Protein AF-A0A1Y2CZB1-F1 (afdb_monomer_lite)

Sequence (232 aa):
MLTCPCGPYQYLQTRDANNNPLATAVCTKCPLGTYPSDDISTCVSCPQPQMSVTQATNGQYSCVCNTTLGYYAQPVGNECINATAKLPIVSSTTISFTSPMGPGNIVAAITNFASDLFATNVASAALFCKNNWDETACQILANLCVLQFYDTSSTACSLYTQTQQTRPSSTISLLFKRYVGMPWLYYSEIPSQIAGLIPNVTINLSNPAKTGMLNFVLAAYLLLVNFLDTST

InterPro domains:
  IPR019170 Meckelin [PF09773] (41-230)
  IPR019170 Meckelin [PTHR21274] (4-229)

pLDDT: mean 74.43, std 16.5, range [28.77, 92.62]

Secondary structure (DSSP, 8-state):
-------TTEEEEEE-TTSPEEEEEEEEEPPTTEEE-TTSSSEEEPSSTTEEEEE-TTS-EEEEE-GGGTB-SS-BTTB--BTT-SS------EEEESS-EETTEEPPPEEEEE-HHHHHHHHHHHHHHHHT--HHHHHHHHHHHHTTTT-TTSHHHHHHHHHHHTS-GGGEETTTTEETT---SS--S-HHHHTTTS-------S-TTS------------SSS-------

Foldseek 3Di:
DDDPPQDFQWAWAQADPVRHGDPDIDTDHDPWQWGADPNSHDTDHQLDPQWGWDADPVRDIDTFGNCVVQFHGHAQQRDTHHVPQPDDQDQDQFAKACFDDAVPGTDHIDTGHGDPLRRNQQRVLLRCCQPVVALVSLLSLLLVCVVNVVPCPDSSNVSSVVSQVPDDPVQQDPVVRGRPSHDDSDPDDDPPVCVVPPPPDHDDPPDSPDDDDDDDDSDDDDPPRDDPPPDD

Structure (mmCIF, N/CA/C/O backbone):
data_AF-A0A1Y2CZB1-F1
#
_entry.id   AF-A0A1Y2CZB1-F1
#
loop_
_atom_site.group_PDB
_atom_site.id
_atom_site.type_symbol
_atom_site.label_atom_id
_atom_site.label_alt_id
_atom_site.label_comp_id
_atom_site.label_asym_id
_atom_site.label_entity_id
_atom_site.label_seq_id
_atom_site.pdbx_PDB_ins_code
_atom_site.Cartn_x
_atom_site.Cartn_y
_atom_site.Cartn_z
_atom_site.occupancy
_atom_site.B_iso_or_equiv
_atom_site.auth_seq_id
_atom_site.auth_comp_id
_atom_site.auth_asym_id
_atom_site.auth_atom_id
_atom_site.pdbx_PDB_model_num
ATOM 1 N N . MET A 1 1 ? -27.435 -20.721 16.317 1.00 42.94 1 MET A N 1
ATOM 2 C CA . MET A 1 1 ? -26.497 -19.640 16.686 1.00 42.94 1 MET A CA 1
ATOM 3 C C . MET A 1 1 ? -27.320 -18.370 16.799 1.00 42.94 1 MET A C 1
ATOM 5 O O . MET A 1 1 ? -28.017 -18.064 15.842 1.00 42.94 1 MET A O 1
ATOM 9 N N . LEU A 1 2 ? -27.364 -17.715 17.965 1.00 43.41 2 LEU A N 1
ATOM 10 C CA . LEU A 1 2 ? -28.160 -16.495 18.140 1.00 43.41 2 LEU A CA 1
ATOM 11 C C . LEU A 1 2 ? -27.484 -15.336 17.395 1.00 43.41 2 LEU A C 1
ATOM 13 O O . LEU A 1 2 ? -26.501 -14.775 17.866 1.00 43.41 2 LEU A O 1
ATOM 17 N N . THR A 1 3 ? -28.020 -14.992 16.230 1.00 53.06 3 THR A N 1
ATOM 18 C CA . THR A 1 3 ? -27.736 -13.744 15.522 1.00 53.06 3 THR A CA 1
ATOM 19 C C . THR A 1 3 ? -28.512 -12.624 16.205 1.00 53.06 3 THR A C 1
ATOM 21 O O . THR A 1 3 ? -29.710 -12.471 15.975 1.00 53.06 3 THR A O 1
ATOM 24 N N . CYS A 1 4 ? -27.853 -11.861 17.071 1.00 56.09 4 CYS A N 1
ATOM 25 C CA . CYS A 1 4 ? -28.356 -10.557 17.486 1.00 56.09 4 CYS A CA 1
ATOM 26 C C . CYS A 1 4 ? -27.709 -9.532 16.543 1.00 56.09 4 CYS A C 1
ATOM 28 O O . CYS A 1 4 ? -26.504 -9.307 16.668 1.00 56.09 4 CYS A O 1
ATOM 30 N N . PRO A 1 5 ? -28.420 -8.978 15.542 1.00 75.88 5 PRO A N 1
ATOM 31 C CA . PRO A 1 5 ? -27.816 -8.000 14.654 1.00 75.88 5 PRO A CA 1
ATOM 32 C C . PRO A 1 5 ? -27.747 -6.678 15.414 1.00 75.88 5 PRO A C 1
ATOM 34 O O . PRO A 1 5 ? -28.740 -5.959 15.526 1.00 75.88 5 PRO A O 1
ATOM 37 N N . CYS A 1 6 ? -26.585 -6.375 15.991 1.00 81.31 6 CYS A N 1
ATOM 38 C CA . CYS A 1 6 ? -26.339 -5.033 16.495 1.00 81.31 6 CYS A CA 1
ATOM 39 C C . CYS A 1 6 ? -26.512 -4.017 15.356 1.00 81.31 6 CYS A C 1
ATOM 41 O O . CYS A 1 6 ? -26.254 -4.317 14.188 1.00 81.31 6 CYS A O 1
ATOM 43 N N . GLY A 1 7 ? -27.012 -2.828 15.696 1.00 81.44 7 GLY A N 1
ATOM 44 C CA . GLY A 1 7 ? -27.242 -1.763 14.727 1.00 81.44 7 GLY A CA 1
ATOM 45 C C . GLY A 1 7 ? -25.935 -1.190 14.163 1.00 81.44 7 GLY A C 1
ATOM 46 O O . GLY A 1 7 ? -24.838 -1.594 14.558 1.00 81.44 7 GLY A O 1
ATOM 47 N N . PRO A 1 8 ? -26.021 -0.209 13.251 1.00 83.06 8 PRO A N 1
ATOM 48 C CA . PRO A 1 8 ? -24.832 0.428 12.705 1.00 83.06 8 PRO A CA 1
ATOM 49 C C . PRO A 1 8 ? -23.988 1.079 13.815 1.00 83.06 8 PRO A C 1
ATOM 51 O O . PRO A 1 8 ? -24.526 1.673 14.753 1.00 83.06 8 PRO A O 1
ATOM 54 N N . TYR A 1 9 ? -22.662 0.977 13.695 1.00 86.12 9 TYR A N 1
ATOM 55 C CA . TYR A 1 9 ? -21.661 1.436 14.666 1.00 86.12 9 TYR A CA 1
ATOM 56 C C . TYR A 1 9 ? -21.770 0.796 16.060 1.00 86.12 9 TYR A C 1
ATOM 58 O O . TYR A 1 9 ? -21.388 1.416 17.055 1.00 86.12 9 TYR A O 1
ATOM 66 N N . GLN A 1 10 ? -22.297 -0.426 16.158 1.00 89.50 10 GLN A N 1
ATOM 67 C CA . GLN A 1 10 ? -22.411 -1.157 17.420 1.00 89.50 10 GLN A CA 1
ATOM 68 C C . GLN A 1 10 ? -21.731 -2.523 17.355 1.00 89.50 10 GLN A C 1
ATOM 70 O O . GLN A 1 10 ? -21.758 -3.182 16.320 1.00 89.50 10 GLN A O 1
ATOM 75 N N . TYR A 1 11 ? -21.174 -2.953 18.484 1.00 90.19 11 TYR A N 1
ATOM 76 C CA . TYR A 1 11 ? -20.598 -4.281 18.677 1.00 90.19 11 TYR A CA 1
ATOM 77 C C . TYR A 1 11 ? -21.316 -5.015 19.816 1.00 90.19 11 TYR A C 1
ATOM 79 O O . TYR A 1 11 ? -21.933 -4.395 20.688 1.00 90.19 11 TYR A O 1
ATOM 87 N N . LEU A 1 12 ? -21.247 -6.342 19.804 1.00 90.81 12 LEU A N 1
ATOM 88 C CA . LEU A 1 12 ? -21.854 -7.215 20.794 1.00 90.81 12 LEU A CA 1
ATOM 89 C C . LEU A 1 12 ? -20.936 -7.344 22.011 1.00 90.81 12 LEU A C 1
ATOM 91 O O . LEU A 1 12 ? -19.991 -8.133 22.045 1.00 90.81 12 LEU A O 1
ATOM 95 N N . GLN A 1 13 ? -21.251 -6.593 23.055 1.00 89.88 13 GLN A N 1
ATOM 96 C CA . GLN A 1 13 ? -20.557 -6.668 24.324 1.00 89.88 13 GLN A CA 1
ATOM 97 C C . GLN A 1 13 ? -21.066 -7.866 25.134 1.00 89.88 13 GLN A C 1
ATOM 99 O O . GLN A 1 13 ? -22.215 -7.910 25.574 1.00 89.88 13 GLN A O 1
ATOM 104 N N . THR A 1 14 ? -20.187 -8.844 25.354 1.00 90.12 14 THR A N 1
ATOM 105 C CA . THR A 1 14 ? -20.462 -10.039 26.176 1.00 90.12 14 THR A CA 1
ATOM 106 C C . THR A 1 14 ? -19.807 -9.981 27.553 1.00 90.12 14 THR A C 1
ATOM 108 O O . THR A 1 14 ? -20.076 -10.838 28.393 1.00 90.12 14 THR A O 1
ATOM 111 N N . ARG A 1 15 ? -18.952 -8.982 27.800 1.00 89.00 15 ARG A N 1
ATOM 112 C CA . ARG A 1 15 ? -18.208 -8.809 29.050 1.00 89.00 15 ARG A CA 1
ATOM 113 C C . ARG A 1 15 ? -18.261 -7.370 29.556 1.00 89.00 15 ARG A C 1
ATOM 115 O O . ARG A 1 15 ? -18.327 -6.434 28.760 1.00 89.00 15 ARG A O 1
ATOM 122 N N . ASP A 1 16 ? -18.233 -7.202 30.873 1.00 87.38 16 ASP A N 1
ATOM 123 C CA . ASP A 1 16 ? -18.141 -5.894 31.525 1.00 87.38 16 ASP A CA 1
ATOM 124 C C . ASP A 1 16 ? -16.713 -5.303 31.456 1.00 87.38 16 ASP A C 1
ATOM 126 O O . ASP A 1 16 ? -15.788 -5.912 30.914 1.00 87.38 16 ASP A O 1
ATOM 130 N N . ALA A 1 17 ? -16.522 -4.103 32.015 1.00 86.56 17 ALA A N 1
ATOM 131 C CA . ALA A 1 17 ? -15.222 -3.421 32.053 1.00 86.56 17 ALA A CA 1
ATOM 132 C C . ALA A 1 17 ? -14.148 -4.158 32.884 1.00 86.56 17 ALA A C 1
ATOM 134 O O . ALA A 1 17 ? -12.960 -3.905 32.704 1.00 86.56 17 ALA A O 1
ATOM 135 N N . ASN A 1 18 ? -14.554 -5.079 33.763 1.00 91.94 18 ASN A N 1
ATOM 136 C CA . ASN A 1 18 ? -13.677 -5.917 34.582 1.00 91.94 18 ASN A CA 1
ATOM 137 C C . ASN A 1 18 ? -13.470 -7.310 33.963 1.00 91.94 18 ASN A C 1
ATOM 139 O O . ASN A 1 18 ? -12.927 -8.200 34.617 1.00 91.94 18 ASN A O 1
ATOM 143 N N . ASN A 1 19 ? -13.888 -7.502 32.706 1.00 88.69 19 ASN A N 1
ATOM 144 C CA . ASN A 1 19 ? -13.804 -8.751 31.957 1.00 88.69 19 ASN A CA 1
ATOM 145 C C . ASN A 1 19 ? -14.714 -9.887 32.480 1.00 88.69 19 ASN A C 1
ATOM 147 O O . ASN A 1 19 ? -14.536 -11.043 32.084 1.00 88.69 19 ASN A O 1
ATOM 151 N N . ASN A 1 20 ? -15.719 -9.602 33.315 1.00 92.62 20 ASN A N 1
ATOM 152 C CA . ASN A 1 20 ? -16.708 -10.601 33.734 1.00 92.62 20 ASN A CA 1
ATOM 153 C C . ASN A 1 20 ? -17.767 -10.810 32.643 1.00 92.62 20 ASN A C 1
ATOM 155 O O . ASN A 1 20 ? -18.181 -9.837 32.013 1.00 92.62 20 ASN A O 1
ATOM 159 N N . PRO A 1 21 ? -18.241 -12.047 32.410 1.00 89.69 21 PRO A N 1
ATOM 160 C CA . PRO A 1 21 ? -19.307 -12.306 31.449 1.00 89.69 21 PRO A CA 1
ATOM 161 C C . PRO A 1 21 ? -20.625 -11.660 31.895 1.00 89.69 21 PRO A C 1
ATOM 163 O O . PRO A 1 21 ? -21.037 -11.778 33.048 1.00 89.69 21 PRO A O 1
ATOM 166 N N . LEU A 1 22 ? -21.304 -11.002 30.960 1.00 88.25 22 LEU A N 1
ATOM 167 C CA . LEU A 1 22 ? -22.641 -10.459 31.166 1.00 88.25 22 LEU A CA 1
ATOM 168 C C . LEU A 1 22 ? -23.678 -11.584 31.060 1.00 88.25 22 LEU A C 1
ATOM 170 O O . LEU A 1 22 ? -23.583 -12.442 30.184 1.00 88.25 22 LEU A O 1
ATOM 174 N N . ALA A 1 23 ? -24.703 -11.552 31.916 1.00 85.88 23 ALA A N 1
ATOM 175 C CA . ALA A 1 23 ? -25.818 -12.506 31.858 1.00 85.88 23 ALA A CA 1
ATOM 176 C C . ALA A 1 23 ? -26.605 -12.415 30.534 1.00 85.88 23 ALA A C 1
ATOM 178 O O . ALA A 1 23 ? -27.164 -13.407 30.072 1.00 85.88 23 ALA A O 1
ATOM 179 N N . THR A 1 24 ? -26.598 -11.233 29.912 1.00 85.50 24 THR A N 1
ATOM 180 C CA . THR A 1 24 ? -27.196 -10.959 28.605 1.00 85.50 24 THR A CA 1
ATOM 181 C C . THR A 1 24 ? -26.221 -10.109 27.801 1.00 85.50 24 THR A C 1
ATOM 183 O O . THR A 1 24 ? -25.745 -9.090 28.300 1.00 85.50 24 THR A O 1
ATOM 186 N N . ALA A 1 25 ? -25.923 -10.508 26.564 1.00 86.38 25 ALA A N 1
ATOM 187 C CA . ALA A 1 25 ? -25.094 -9.708 25.669 1.00 86.38 25 ALA A CA 1
ATOM 188 C C . ALA A 1 25 ? -25.821 -8.413 25.265 1.00 86.38 25 ALA A C 1
ATOM 190 O O . ALA A 1 25 ? -27.027 -8.430 25.011 1.00 86.38 25 ALA A O 1
ATOM 191 N N . VAL A 1 26 ? -25.093 -7.299 25.201 1.00 90.88 26 VAL A N 1
ATOM 192 C CA . VAL A 1 26 ? -25.650 -5.966 24.929 1.00 90.88 26 VAL A CA 1
ATOM 193 C C . VAL A 1 26 ? -24.960 -5.362 23.710 1.00 90.88 26 VAL A C 1
ATOM 195 O O . VAL A 1 26 ? -23.747 -5.474 23.569 1.00 90.88 26 VAL A O 1
ATOM 198 N N . CYS A 1 27 ? -25.715 -4.716 22.822 1.00 90.44 27 CYS A N 1
ATOM 199 C CA . CYS A 1 27 ? -25.134 -3.969 21.709 1.00 90.44 27 CYS A CA 1
ATOM 200 C C . CYS A 1 27 ? -24.683 -2.586 22.185 1.00 90.44 27 CYS A C 1
ATOM 202 O O . CYS A 1 27 ? -25.508 -1.739 22.537 1.00 90.44 27 CYS A O 1
ATOM 204 N N . THR A 1 28 ? -23.376 -2.352 22.164 1.00 91.50 28 THR A N 1
ATOM 205 C CA . THR A 1 28 ? -22.749 -1.115 22.644 1.00 91.50 28 THR A CA 1
ATOM 206 C C . THR A 1 28 ? -22.180 -0.339 21.462 1.00 91.50 28 THR A C 1
ATOM 208 O O . THR A 1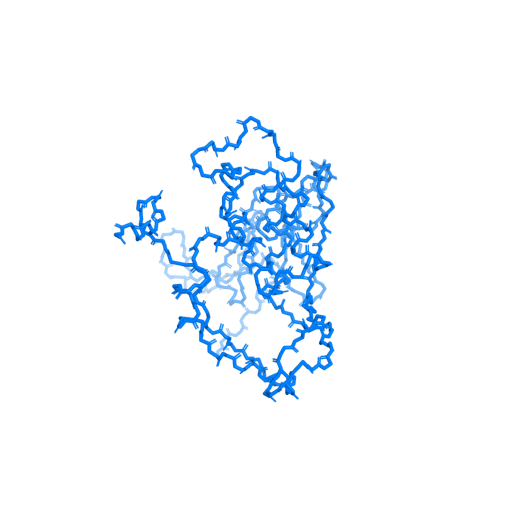 28 ? -21.672 -0.927 20.511 1.00 91.50 28 THR A O 1
ATOM 211 N N . LYS A 1 29 ? -22.287 0.996 21.485 1.00 91.44 29 LYS A N 1
ATOM 212 C CA . LYS A 1 29 ? -21.726 1.844 20.422 1.00 91.44 29 LYS A CA 1
ATOM 213 C C . LYS A 1 29 ? -20.202 1.812 20.449 1.00 91.44 29 LYS A C 1
ATOM 215 O O . LYS A 1 29 ? -19.602 1.920 21.517 1.00 91.44 29 LYS A O 1
ATOM 220 N N . CYS A 1 30 ? -19.601 1.742 19.268 1.00 90.62 30 CYS A N 1
ATOM 221 C CA . CYS A 1 30 ? -18.167 1.905 19.122 1.00 90.62 30 CYS A CA 1
ATOM 222 C C . CYS A 1 30 ? -17.736 3.344 19.469 1.00 90.62 30 CYS A C 1
ATOM 224 O O . CYS A 1 30 ? -18.444 4.297 19.118 1.00 90.62 30 CYS A O 1
ATOM 226 N N . PRO A 1 31 ? -16.601 3.524 20.172 1.00 90.62 31 PRO A N 1
ATOM 227 C CA . PRO A 1 31 ? -16.003 4.836 20.402 1.00 90.62 31 PRO A CA 1
ATOM 228 C C . PRO A 1 31 ? -15.776 5.632 19.107 1.00 90.62 31 PRO A C 1
ATOM 230 O O . PRO A 1 31 ? -15.657 5.065 18.018 1.00 90.62 31 PRO A O 1
ATOM 233 N N . LEU A 1 32 ? -15.666 6.959 19.222 1.00 86.69 32 LEU A N 1
ATOM 234 C CA . LEU A 1 32 ? -15.344 7.825 18.081 1.00 86.69 32 LEU A CA 1
ATOM 235 C C . LEU A 1 32 ? -14.038 7.382 17.404 1.00 86.69 32 LEU A C 1
ATOM 237 O O . LEU A 1 32 ? -13.054 7.092 18.080 1.00 86.69 32 LEU A O 1
ATOM 241 N N . GLY A 1 33 ? -14.037 7.341 16.068 1.00 85.44 33 GLY A N 1
ATOM 242 C CA . GLY A 1 33 ? -12.887 6.878 15.278 1.00 85.44 33 GLY A CA 1
ATOM 243 C C . GLY A 1 33 ? -12.732 5.353 15.207 1.00 85.44 33 GLY A C 1
ATOM 244 O O . GLY A 1 33 ? -11.726 4.871 14.688 1.00 85.44 33 GLY A O 1
ATOM 245 N N . THR A 1 34 ? -13.715 4.595 15.705 1.00 91.25 34 THR A N 1
ATOM 246 C CA . THR A 1 34 ? -13.718 3.127 15.672 1.00 91.25 34 THR A CA 1
ATOM 247 C C . THR A 1 34 ? -15.016 2.579 15.070 1.00 91.25 34 THR A C 1
ATOM 249 O O . THR A 1 34 ? -16.047 3.256 15.066 1.00 91.25 34 THR A O 1
ATOM 252 N N . TYR A 1 35 ? -14.966 1.363 14.535 1.00 91.81 35 TYR A N 1
ATOM 253 C CA . TYR A 1 35 ? -16.085 0.684 13.875 1.00 91.81 35 TYR A CA 1
ATOM 254 C C . TYR A 1 35 ? -16.140 -0.791 14.276 1.00 91.81 35 TYR A C 1
ATOM 256 O O . TYR A 1 35 ? -15.110 -1.333 14.662 1.00 91.81 35 TYR A O 1
ATOM 264 N N . PRO A 1 36 ? -17.304 -1.458 14.238 1.00 90.69 36 PRO A N 1
ATOM 265 C CA . PRO A 1 36 ? -17.388 -2.854 14.652 1.00 90.69 36 PRO A CA 1
ATOM 266 C C . PRO A 1 36 ? -16.616 -3.766 13.693 1.00 90.69 36 PRO A C 1
ATOM 268 O O . PRO A 1 36 ? -16.647 -3.562 12.480 1.00 90.69 36 PRO A O 1
ATOM 271 N N . SER A 1 37 ? -15.936 -4.771 14.243 1.00 88.81 37 SER A N 1
ATOM 272 C CA . SER A 1 37 ? -15.290 -5.841 13.479 1.00 88.81 37 SER A CA 1
ATOM 273 C C . SER A 1 37 ? -16.312 -6.656 12.673 1.00 88.81 37 SER A C 1
ATOM 275 O O . SER A 1 37 ? -17.507 -6.634 12.968 1.00 88.81 37 SER A O 1
ATOM 277 N N . ASP A 1 38 ? -15.849 -7.415 11.676 1.00 84.50 38 ASP A N 1
ATOM 278 C CA . ASP A 1 38 ? -16.721 -8.225 10.805 1.00 84.50 38 ASP A CA 1
ATOM 279 C C . ASP A 1 38 ? -17.541 -9.277 11.575 1.00 84.50 38 ASP A C 1
ATOM 281 O O . ASP A 1 38 ? -18.652 -9.629 11.181 1.00 84.50 38 ASP A O 1
ATOM 285 N N . ASP A 1 39 ? -17.010 -9.761 12.699 1.00 85.75 39 ASP A N 1
ATOM 286 C CA . ASP A 1 39 ? -17.682 -10.680 13.623 1.00 85.75 39 ASP A CA 1
ATOM 287 C C . ASP A 1 39 ? -18.513 -9.960 14.705 1.00 85.75 39 ASP A C 1
ATOM 289 O O . ASP A 1 39 ? -19.113 -10.609 15.563 1.00 85.75 39 ASP A O 1
ATOM 293 N N . ILE A 1 40 ? -18.552 -8.623 14.670 1.00 86.06 40 ILE A N 1
ATOM 294 C CA . ILE A 1 40 ? -19.308 -7.745 15.572 1.00 86.06 40 ILE A CA 1
ATOM 295 C C . ILE A 1 40 ? -18.867 -7.922 17.041 1.00 86.06 40 ILE A C 1
ATOM 297 O O . ILE A 1 40 ? -19.565 -7.512 17.961 1.00 86.06 40 ILE A O 1
ATOM 301 N N . SER A 1 41 ? -17.705 -8.524 17.312 1.00 86.38 41 SER A N 1
ATOM 302 C CA . SER A 1 41 ? -17.266 -8.829 18.682 1.00 86.38 41 SER A CA 1
ATOM 303 C C . SER A 1 41 ? -16.473 -7.697 19.336 1.00 86.38 41 SER A C 1
ATOM 305 O O . SER A 1 41 ? -16.419 -7.600 20.564 1.00 86.38 41 SER A O 1
ATOM 307 N N . THR A 1 42 ? -15.866 -6.826 18.530 1.00 89.50 42 THR A N 1
ATOM 308 C CA . THR A 1 42 ? -14.974 -5.757 18.989 1.00 89.50 42 THR A CA 1
ATOM 309 C C . THR A 1 42 ? -15.128 -4.506 18.128 1.00 89.50 42 THR A C 1
ATOM 311 O O . THR A 1 42 ? -15.785 -4.531 17.090 1.00 89.50 42 THR A O 1
ATOM 314 N N . CYS A 1 43 ? -14.524 -3.398 18.560 1.00 91.06 43 CYS A N 1
ATOM 315 C CA . CYS A 1 43 ? -14.365 -2.215 17.721 1.00 91.06 43 CYS A CA 1
ATOM 316 C C . CYS A 1 43 ? -12.921 -2.128 17.223 1.00 91.06 43 CYS A C 1
ATOM 318 O O . CYS A 1 43 ? -11.976 -2.218 18.006 1.00 91.06 43 CYS A O 1
ATOM 320 N N . VAL A 1 44 ? -12.767 -1.914 15.924 1.00 92.31 44 VAL A N 1
ATOM 321 C CA . VAL A 1 44 ? -11.506 -1.682 15.230 1.00 92.31 44 VAL A CA 1
ATOM 322 C C . VAL A 1 44 ? -11.307 -0.178 15.083 1.00 92.31 44 VAL A C 1
ATOM 324 O O . VAL A 1 44 ? -12.188 0.535 14.600 1.00 92.31 44 VAL A O 1
ATOM 327 N N . SER A 1 45 ? -10.153 0.319 15.517 1.00 91.81 45 SER A N 1
ATOM 328 C CA . SER A 1 45 ? -9.782 1.726 15.351 1.00 91.81 45 SER A CA 1
ATOM 329 C C . SER A 1 45 ? -9.248 1.993 13.951 1.00 91.81 45 SER A C 1
ATOM 331 O O . SER A 1 45 ? -8.533 1.162 13.388 1.00 91.81 45 SER A O 1
ATOM 333 N N . CYS A 1 46 ? -9.532 3.179 13.408 1.00 90.94 46 CYS A N 1
ATOM 334 C CA . CYS A 1 46 ? -8.817 3.625 12.220 1.00 90.94 46 CYS A CA 1
ATOM 335 C C . CYS A 1 46 ? -7.309 3.772 12.509 1.00 90.94 46 CYS A C 1
ATOM 337 O O . CYS A 1 46 ? -6.941 4.177 13.615 1.00 90.94 46 CYS A O 1
ATOM 339 N N . PRO A 1 47 ? -6.431 3.479 11.531 1.00 87.69 47 PRO A N 1
ATOM 340 C CA . PRO A 1 47 ? -4.982 3.478 11.740 1.00 87.69 47 PRO A CA 1
ATOM 341 C C . PRO A 1 47 ? -4.382 4.808 12.215 1.00 87.69 47 PRO A C 1
ATOM 343 O O . PRO A 1 47 ? -3.363 4.800 12.904 1.00 87.69 47 PRO A O 1
ATOM 346 N N . GLN A 1 48 ? -4.988 5.944 11.849 1.00 85.44 48 GLN A N 1
ATOM 347 C CA . GLN A 1 48 ? -4.481 7.272 12.196 1.00 85.44 48 GLN A CA 1
ATOM 348 C C . GLN A 1 48 ? -5.546 8.177 12.833 1.00 85.44 48 GLN A C 1
ATOM 350 O O . GLN A 1 48 ? -6.717 8.108 12.455 1.00 85.44 48 GLN A O 1
ATOM 355 N N . PRO A 1 49 ? -5.151 9.105 13.732 1.00 85.25 49 PRO A N 1
ATOM 356 C CA . PRO A 1 49 ? -6.075 10.043 14.376 1.00 85.25 49 PRO A CA 1
ATOM 357 C C . PRO A 1 49 ? -6.778 11.009 13.414 1.00 85.25 49 PRO A C 1
ATOM 359 O O . PRO A 1 49 ? -7.831 11.542 13.750 1.00 85.25 49 PRO A O 1
ATOM 362 N N . GLN A 1 50 ? -6.202 11.273 12.232 1.00 86.75 50 GLN A N 1
ATOM 363 C CA . GLN A 1 50 ? -6.825 12.139 11.221 1.00 86.75 50 GLN A CA 1
ATOM 364 C C . GLN A 1 50 ? -7.887 11.419 10.375 1.00 86.75 50 GLN A C 1
ATOM 366 O O . GLN A 1 50 ? -8.463 12.033 9.471 1.00 86.75 50 GLN A O 1
ATOM 371 N N . MET A 1 51 ? -8.131 10.132 10.638 1.00 90.88 51 MET A N 1
ATOM 372 C CA . MET A 1 51 ? -9.148 9.352 9.949 1.00 90.88 51 MET A CA 1
ATOM 373 C C . MET A 1 51 ? -10.479 9.382 10.695 1.00 90.88 51 MET A C 1
ATOM 375 O O . MET A 1 51 ? -10.539 9.356 11.923 1.00 90.88 51 MET A O 1
ATOM 379 N N . SER A 1 52 ? -11.563 9.381 9.932 1.00 90.75 52 SER A N 1
ATOM 380 C CA . SER A 1 52 ? -12.919 9.166 10.411 1.00 90.75 52 SER A CA 1
ATOM 381 C C . SER A 1 52 ? -13.502 7.908 9.779 1.00 90.75 52 SER A C 1
ATOM 383 O O . SER A 1 52 ? -13.176 7.534 8.654 1.00 90.75 52 SER A O 1
ATOM 385 N N . VAL A 1 53 ? -14.380 7.238 10.516 1.00 90.88 53 VAL A N 1
ATOM 386 C CA . VAL A 1 53 ? -15.113 6.088 9.990 1.00 90.88 53 VAL A CA 1
ATOM 387 C C . VAL A 1 53 ? -16.244 6.586 9.101 1.00 90.88 53 VAL A C 1
ATOM 389 O O . VAL A 1 53 ? -16.989 7.493 9.476 1.00 90.88 53 VAL A O 1
ATOM 392 N N . THR A 1 54 ? -16.404 5.949 7.949 1.00 88.69 54 THR A N 1
ATOM 393 C CA . THR A 1 54 ? -17.589 6.061 7.101 1.00 88.69 54 THR A CA 1
ATOM 394 C C . THR A 1 54 ? -18.227 4.698 6.942 1.00 88.69 54 THR A C 1
ATOM 396 O O . THR A 1 54 ? -17.551 3.673 7.004 1.00 88.69 54 THR A O 1
ATOM 399 N N . GLN A 1 55 ? -19.536 4.693 6.731 1.00 84.94 55 GLN A N 1
ATOM 400 C CA . GLN A 1 55 ? -20.277 3.486 6.422 1.00 84.94 55 GLN A CA 1
ATOM 401 C C . GLN A 1 55 ? -20.754 3.569 4.974 1.00 84.94 55 GLN A C 1
ATOM 403 O O . GLN A 1 55 ? -21.444 4.516 4.592 1.00 84.94 55 GLN A O 1
ATOM 408 N N . ALA A 1 56 ? -20.373 2.582 4.171 1.00 76.06 56 ALA A N 1
ATOM 409 C CA . ALA A 1 56 ? -20.875 2.399 2.822 1.00 76.06 56 ALA A CA 1
ATOM 410 C C . ALA A 1 56 ? -22.322 1.877 2.851 1.00 76.06 56 ALA A C 1
ATOM 412 O O . ALA A 1 56 ? -22.797 1.318 3.840 1.00 76.06 56 ALA A O 1
ATOM 413 N N . THR A 1 57 ? -23.046 2.039 1.743 1.00 72.25 57 THR A N 1
ATOM 414 C CA . THR A 1 57 ? -24.477 1.694 1.627 1.00 72.25 57 THR A CA 1
ATOM 415 C C . THR A 1 57 ? -24.768 0.203 1.851 1.00 72.25 57 THR A C 1
ATOM 417 O O . THR A 1 57 ? -25.889 -0.167 2.182 1.00 72.25 57 THR A O 1
ATOM 420 N N . ASN A 1 58 ? -23.758 -0.654 1.699 1.00 74.19 58 ASN A N 1
ATOM 421 C CA . ASN A 1 58 ? -23.814 -2.093 1.963 1.00 74.19 58 ASN A CA 1
ATOM 422 C C . ASN A 1 58 ? -23.564 -2.459 3.443 1.00 74.19 58 ASN A C 1
ATOM 424 O O . ASN A 1 58 ? -23.478 -3.639 3.768 1.00 74.19 58 ASN A O 1
ATOM 428 N N . GLY A 1 59 ? -23.415 -1.471 4.329 1.00 74.81 59 GLY A N 1
ATOM 429 C CA . GLY A 1 59 ? -23.132 -1.677 5.746 1.00 74.81 59 GLY A CA 1
ATOM 430 C C . GLY A 1 59 ? -21.655 -1.903 6.078 1.00 74.81 59 GLY A C 1
ATOM 431 O O . GLY A 1 59 ? -21.343 -2.002 7.263 1.00 74.81 59 GLY A O 1
ATOM 432 N N . GLN A 1 60 ? -20.754 -1.937 5.085 1.00 82.88 60 GLN A N 1
ATOM 433 C CA . GLN A 1 60 ? -19.310 -2.009 5.325 1.00 82.88 60 GLN A CA 1
ATOM 434 C C . GLN A 1 60 ? -18.780 -0.685 5.865 1.00 82.88 60 GLN A C 1
ATOM 436 O O . GLN A 1 60 ? -19.193 0.391 5.431 1.00 82.88 60 GLN A O 1
ATOM 441 N N . TYR A 1 61 ? -17.827 -0.773 6.784 1.00 87.62 61 TYR A N 1
ATOM 442 C CA . TYR A 1 61 ? -17.134 0.386 7.326 1.00 87.62 61 TYR A CA 1
ATOM 443 C C . TYR A 1 61 ? -15.795 0.571 6.623 1.00 87.62 61 TYR A C 1
ATOM 445 O O . TYR A 1 61 ? -15.109 -0.395 6.294 1.00 87.62 61 TYR A O 1
ATOM 453 N N . SER A 1 62 ? -15.416 1.821 6.403 1.00 87.88 62 SER A N 1
ATOM 454 C CA . SER A 1 62 ? -14.101 2.189 5.891 1.00 87.88 62 SER A CA 1
ATOM 455 C C . SER A 1 62 ? -13.591 3.432 6.606 1.00 87.88 62 SER A C 1
ATOM 457 O O . SER A 1 62 ? -14.369 4.269 7.067 1.00 87.88 62 SER A O 1
ATOM 459 N N . CYS A 1 63 ? -12.274 3.561 6.706 1.00 89.75 63 CYS A N 1
ATOM 460 C CA . CYS A 1 63 ? -11.645 4.773 7.211 1.00 89.75 63 CYS A CA 1
ATOM 461 C C . CYS A 1 63 ? -11.424 5.745 6.053 1.00 89.75 63 CYS A C 1
ATOM 463 O O . CYS A 1 63 ? -10.859 5.371 5.027 1.00 89.75 63 CYS A O 1
ATOM 465 N N . VAL A 1 64 ? -11.850 6.993 6.224 1.00 91.25 64 VAL A N 1
ATOM 466 C CA . VAL A 1 64 ? -11.550 8.099 5.310 1.00 91.25 64 VAL A CA 1
ATOM 467 C C . VAL A 1 64 ? -10.734 9.149 6.032 1.00 91.25 64 VAL A C 1
ATOM 469 O O . VAL A 1 64 ? -10.788 9.284 7.249 1.00 91.25 64 VAL A O 1
ATOM 472 N N . CYS A 1 65 ? -9.982 9.916 5.272 1.00 90.56 65 CYS A N 1
ATOM 473 C CA . CYS A 1 65 ? -9.125 10.960 5.791 1.00 90.56 65 CYS A CA 1
ATOM 474 C C . CYS A 1 65 ? -9.842 12.309 5.822 1.00 90.56 65 CYS A C 1
ATOM 476 O O . CYS A 1 65 ? -10.645 12.637 4.946 1.00 90.56 65 CYS A O 1
ATOM 478 N N . ASN A 1 66 ? -9.549 13.107 6.849 1.00 90.19 66 ASN A N 1
ATOM 479 C CA . ASN A 1 66 ? -10.198 14.395 7.051 1.00 90.19 66 ASN A CA 1
ATOM 480 C C . ASN A 1 66 ? -9.725 15.440 6.025 1.00 90.19 66 ASN A C 1
ATOM 482 O O . ASN A 1 66 ? -8.660 16.045 6.163 1.00 90.19 66 ASN A O 1
ATOM 486 N N . THR A 1 67 ? -10.555 15.710 5.020 1.00 89.25 67 THR A N 1
ATOM 487 C CA . THR A 1 67 ? -10.240 16.661 3.945 1.00 89.25 67 THR A CA 1
ATOM 488 C C . THR A 1 67 ? -10.123 18.108 4.419 1.00 89.25 67 THR A C 1
ATOM 490 O O . THR A 1 67 ? -9.411 18.896 3.801 1.00 89.25 67 THR A O 1
ATOM 493 N N . THR A 1 68 ? -10.760 18.475 5.534 1.00 87.94 68 THR A N 1
ATOM 494 C CA . THR A 1 68 ? -10.691 19.831 6.109 1.00 87.94 68 THR A CA 1
ATOM 495 C C . THR A 1 68 ? -9.294 20.160 6.637 1.00 87.94 68 THR A C 1
ATOM 497 O O . THR A 1 68 ? -8.908 21.323 6.687 1.00 87.94 68 THR A O 1
ATOM 500 N N . LEU A 1 69 ? -8.507 19.138 6.984 1.00 86.50 69 LEU A N 1
ATOM 501 C CA . LEU A 1 69 ? -7.102 19.283 7.374 1.00 86.50 69 LEU A CA 1
ATOM 502 C C . LEU A 1 69 ? -6.146 19.258 6.165 1.00 86.50 69 LEU A C 1
ATOM 504 O O . LEU A 1 69 ? -4.930 19.218 6.336 1.00 86.50 69 LEU A O 1
ATOM 508 N N . GLY A 1 70 ? -6.685 19.277 4.941 1.00 85.44 70 GLY A N 1
ATOM 509 C CA . GLY A 1 70 ? -5.906 19.278 3.706 1.00 85.44 70 GLY A CA 1
ATOM 510 C C . GLY A 1 70 ? -5.414 17.898 3.273 1.00 85.44 70 GLY A C 1
ATOM 511 O O . GLY A 1 70 ? -4.444 17.828 2.526 1.00 85.44 70 GLY A O 1
ATOM 512 N N . TYR A 1 71 ? -6.040 16.807 3.725 1.00 86.62 71 TYR A N 1
ATOM 513 C CA . TYR A 1 71 ? -5.748 15.449 3.248 1.00 86.62 71 TYR A CA 1
ATOM 514 C C . TYR A 1 71 ? -6.647 15.050 2.066 1.00 86.62 71 TYR A C 1
ATOM 516 O O . TYR A 1 71 ? -7.745 15.581 1.899 1.00 86.62 71 TYR A O 1
ATOM 524 N N . TYR A 1 72 ? -6.210 14.089 1.251 1.00 83.88 72 TYR A N 1
ATOM 525 C CA . TYR A 1 72 ? -7.110 13.392 0.325 1.00 83.88 72 TYR A CA 1
ATOM 526 C C . TYR A 1 72 ? -8.164 12.603 1.100 1.00 83.88 72 TYR A C 1
ATOM 528 O O . TYR A 1 72 ? -7.868 12.123 2.182 1.00 83.88 72 TYR A O 1
ATOM 536 N N . ALA A 1 73 ? -9.375 12.440 0.556 1.00 85.12 73 ALA A N 1
ATOM 537 C CA . ALA A 1 73 ? -10.454 11.726 1.249 1.00 85.12 73 ALA A CA 1
ATOM 538 C C . ALA A 1 73 ? -10.157 10.229 1.435 1.00 85.12 73 ALA A C 1
ATOM 540 O O . ALA A 1 73 ? -10.486 9.655 2.469 1.00 85.12 73 ALA A O 1
ATOM 541 N N . GLN A 1 74 ? -9.533 9.592 0.443 1.00 83.94 74 GLN A N 1
ATOM 542 C CA . GLN A 1 74 ? -9.176 8.177 0.513 1.00 83.94 74 GLN A CA 1
ATOM 543 C C . GLN A 1 74 ? -7.769 8.021 1.107 1.00 83.94 74 GLN A C 1
ATOM 545 O O . GLN A 1 74 ? -6.842 8.662 0.599 1.00 83.94 74 GLN A O 1
ATOM 550 N N . PRO A 1 75 ? -7.591 7.201 2.160 1.00 82.00 75 PRO A N 1
ATOM 551 C CA . PRO A 1 75 ? -6.266 6.890 2.678 1.00 82.00 75 PRO A CA 1
ATOM 552 C C . PRO A 1 75 ? -5.456 6.108 1.641 1.00 82.00 75 PRO A C 1
ATOM 554 O O . PRO A 1 75 ? -6.003 5.381 0.810 1.00 82.00 75 PRO A O 1
ATOM 557 N N . VAL A 1 76 ? -4.134 6.234 1.711 1.00 78.38 76 VAL A N 1
ATOM 558 C CA . VAL A 1 76 ? -3.212 5.430 0.903 1.00 78.38 76 VAL A CA 1
ATOM 559 C C . VAL A 1 76 ? -2.545 4.426 1.833 1.00 78.38 76 VAL A C 1
ATOM 561 O O . VAL A 1 76 ? -1.701 4.784 2.655 1.00 78.38 76 VAL A O 1
ATOM 564 N N . GLY A 1 77 ? -2.958 3.161 1.736 1.00 76.44 77 GLY A N 1
ATOM 565 C CA . GLY A 1 77 ? -2.623 2.158 2.746 1.00 76.44 77 GLY A CA 1
ATOM 566 C C . GLY A 1 77 ? -3.246 2.533 4.092 1.00 76.44 77 GLY A C 1
ATOM 567 O O . GLY A 1 77 ? -4.458 2.702 4.185 1.00 76.44 77 GLY A O 1
ATOM 568 N N . ASN A 1 78 ? -2.407 2.705 5.114 1.00 77.88 78 ASN A N 1
ATOM 569 C CA . ASN A 1 78 ? -2.832 3.041 6.474 1.00 77.88 78 ASN A CA 1
ATOM 570 C C . ASN A 1 78 ? -2.616 4.518 6.839 1.00 77.88 78 ASN A C 1
ATOM 572 O O . ASN A 1 78 ? -2.715 4.856 8.016 1.00 77.88 78 ASN A O 1
ATOM 576 N N . GLU A 1 79 ? -2.331 5.406 5.876 1.00 81.19 79 GLU A N 1
ATOM 577 C CA . GLU A 1 79 ? -2.095 6.822 6.187 1.00 81.19 79 GLU A CA 1
ATOM 578 C C . GLU A 1 79 ? -2.907 7.821 5.362 1.00 81.19 79 GLU A C 1
ATOM 580 O O . GLU A 1 79 ? -3.265 7.597 4.201 1.00 81.19 79 GLU A O 1
ATOM 585 N N . CYS A 1 80 ? -3.152 8.972 5.988 1.00 86.12 80 CYS A N 1
ATOM 586 C CA . CYS A 1 80 ? -3.718 10.156 5.377 1.00 86.12 80 CYS A CA 1
ATOM 587 C C . CYS A 1 80 ? -2.648 11.020 4.740 1.00 86.12 80 CYS A C 1
ATOM 589 O O . CYS A 1 80 ? -1.712 11.496 5.381 1.00 86.12 80 CYS A O 1
ATOM 591 N N . ILE A 1 81 ? -2.839 11.278 3.454 1.00 82.69 81 ILE A N 1
ATOM 592 C CA . ILE A 1 81 ? -1.843 11.941 2.628 1.00 82.69 81 ILE A CA 1
ATOM 593 C C . ILE A 1 81 ? -2.284 13.359 2.343 1.00 82.69 81 ILE A C 1
ATOM 595 O O . ILE A 1 81 ? -3.421 13.589 1.930 1.00 82.69 81 ILE A O 1
ATOM 599 N N . ASN A 1 82 ? -1.392 14.314 2.596 1.00 83.62 82 ASN A N 1
ATOM 600 C CA . ASN A 1 82 ? -1.682 15.716 2.346 1.00 83.62 82 ASN A CA 1
ATOM 601 C C . ASN A 1 82 ? -1.922 15.934 0.842 1.00 83.62 82 ASN A C 1
ATOM 603 O O . ASN A 1 82 ? -1.151 15.456 0.011 1.00 83.62 82 ASN A O 1
ATOM 607 N N . ALA A 1 83 ? -2.961 16.687 0.495 1.00 78.06 83 ALA A N 1
ATOM 608 C CA . ALA A 1 83 ? -3.355 16.993 -0.876 1.00 78.06 83 ALA A CA 1
ATOM 609 C C . ALA A 1 83 ? -2.290 17.779 -1.664 1.00 78.06 83 ALA A C 1
ATOM 611 O O . ALA A 1 83 ? -2.344 17.841 -2.888 1.00 78.06 83 ALA A O 1
ATOM 612 N N . THR A 1 84 ? -1.310 18.365 -0.973 1.00 77.44 84 THR A N 1
ATOM 613 C CA . THR A 1 84 ? -0.154 19.056 -1.570 1.00 77.44 84 THR A CA 1
ATOM 614 C C . THR A 1 84 ? 1.078 18.156 -1.735 1.00 77.44 84 THR A C 1
ATOM 616 O O . THR A 1 84 ? 2.165 18.644 -2.053 1.00 77.44 84 THR A O 1
ATOM 619 N N . ALA A 1 85 ? 0.944 16.844 -1.505 1.00 71.25 85 ALA A N 1
ATOM 620 C CA . ALA A 1 85 ? 2.039 15.891 -1.651 1.00 71.25 85 ALA A CA 1
ATOM 621 C C . ALA A 1 85 ? 2.708 15.988 -3.033 1.00 71.25 85 ALA A C 1
ATOM 623 O O . ALA A 1 85 ? 2.069 16.177 -4.067 1.00 71.25 85 ALA A O 1
ATOM 624 N N . LYS A 1 86 ? 4.036 15.823 -3.050 1.00 60.34 86 LYS A N 1
ATOM 625 C CA . LYS A 1 86 ? 4.888 16.069 -4.226 1.00 60.34 86 LYS A CA 1
ATOM 626 C C . LYS A 1 86 ? 4.742 15.026 -5.342 1.00 60.34 86 LYS A C 1
ATOM 628 O O . LYS A 1 86 ? 5.423 15.145 -6.363 1.00 60.34 86 LYS A O 1
ATOM 633 N N . LEU A 1 87 ? 3.941 13.980 -5.156 1.00 63.38 87 LEU A N 1
ATOM 634 C CA . LEU A 1 87 ? 3.524 13.073 -6.224 1.00 63.38 87 LEU A CA 1
ATOM 635 C C . LEU A 1 87 ? 2.005 12.957 -6.223 1.00 63.38 87 LEU A C 1
ATOM 637 O O . LEU A 1 87 ? 1.429 12.781 -5.148 1.00 63.38 87 LEU A O 1
ATOM 641 N N . PRO A 1 88 ? 1.373 12.978 -7.408 1.00 60.12 88 PRO A N 1
ATOM 642 C CA . PRO A 1 88 ? -0.002 12.530 -7.523 1.00 60.12 88 PRO A CA 1
ATOM 643 C C . PRO A 1 88 ? -0.096 11.073 -7.055 1.00 60.12 88 PRO A C 1
ATOM 645 O O . PRO A 1 88 ? 0.820 10.278 -7.277 1.00 60.12 88 PRO A O 1
ATOM 648 N N . ILE A 1 89 ? -1.208 10.720 -6.411 1.00 62.56 89 ILE A N 1
ATOM 649 C CA . ILE A 1 89 ? -1.523 9.327 -6.091 1.00 62.56 89 ILE A CA 1
ATOM 650 C C . ILE A 1 89 ? -1.751 8.612 -7.425 1.00 62.56 89 ILE A C 1
ATOM 652 O O . ILE A 1 89 ? -2.815 8.730 -8.027 1.00 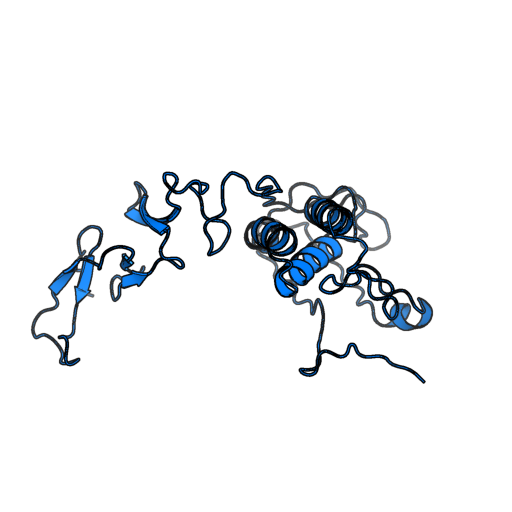62.56 89 ILE A O 1
ATOM 656 N N . VAL A 1 90 ? -0.732 7.907 -7.912 1.00 64.56 90 VAL A N 1
ATOM 657 C CA . VAL A 1 90 ? -0.861 7.036 -9.080 1.00 64.56 90 VAL A CA 1
ATOM 658 C C . VAL A 1 90 ? -1.121 5.634 -8.550 1.00 64.56 90 VAL A C 1
ATOM 660 O O . VAL A 1 90 ? -0.200 4.945 -8.111 1.00 64.56 90 VAL A O 1
ATOM 663 N N . SER A 1 91 ? -2.387 5.223 -8.521 1.00 65.44 91 SER A N 1
ATOM 664 C CA . SER A 1 91 ? -2.726 3.828 -8.265 1.00 65.44 91 SER A CA 1
ATOM 665 C C . SER A 1 91 ? -2.575 3.043 -9.565 1.00 65.44 91 SER A C 1
ATOM 667 O O . SER A 1 91 ? -3.113 3.418 -10.604 1.00 65.44 91 SER A O 1
ATOM 669 N N . SER A 1 92 ? -1.823 1.946 -9.510 1.00 70.88 92 SER A N 1
ATOM 670 C CA . SER A 1 92 ? -1.892 0.910 -10.535 1.00 70.88 92 SER A CA 1
ATOM 671 C C . SER A 1 92 ? -2.368 -0.368 -9.873 1.00 70.88 92 SER A C 1
ATOM 673 O O . SER A 1 92 ? -1.729 -0.867 -8.951 1.00 70.88 92 SER A O 1
ATOM 675 N N . THR A 1 93 ? -3.496 -0.888 -10.340 1.00 75.69 93 THR A N 1
ATOM 676 C CA . THR A 1 93 ? -4.029 -2.191 -9.921 1.00 75.69 93 THR A CA 1
ATOM 677 C C . THR A 1 93 ? -3.594 -3.313 -10.859 1.00 75.69 93 THR A C 1
ATOM 679 O O . THR A 1 93 ? -3.888 -4.482 -10.612 1.00 75.69 93 THR A O 1
ATOM 682 N N . THR A 1 94 ? -2.896 -2.964 -11.942 1.00 78.81 94 THR A N 1
ATOM 683 C CA . THR A 1 94 ? -2.531 -3.890 -13.007 1.00 78.81 94 THR A CA 1
ATOM 684 C C . THR A 1 94 ? -1.040 -3.882 -13.294 1.00 78.81 94 THR A C 1
ATOM 686 O O . THR A 1 94 ? -0.370 -2.853 -13.204 1.00 78.81 94 THR A O 1
ATOM 689 N N . ILE A 1 95 ? -0.549 -5.037 -13.716 1.00 83.88 95 ILE A N 1
ATOM 690 C CA . ILE A 1 95 ? 0.804 -5.262 -14.201 1.00 83.88 95 ILE A CA 1
ATOM 691 C C . ILE A 1 95 ? 0.745 -5.462 -15.715 1.00 83.88 95 ILE A C 1
ATOM 693 O O . ILE A 1 95 ? -0.204 -6.055 -16.236 1.00 83.88 95 ILE A O 1
ATOM 697 N N . SER A 1 96 ? 1.762 -4.975 -16.422 1.00 82.19 96 SER A N 1
ATOM 698 C CA . SER A 1 96 ? 1.966 -5.287 -17.835 1.00 82.19 96 SER A CA 1
ATOM 699 C C . SER A 1 96 ? 3.407 -5.725 -18.081 1.00 82.19 96 SER A C 1
ATOM 701 O O . SER A 1 96 ? 4.333 -5.239 -17.439 1.00 82.19 96 SER A O 1
ATOM 703 N N . PHE A 1 97 ? 3.579 -6.642 -19.024 1.00 81.88 97 PHE A N 1
ATOM 704 C CA . PHE A 1 97 ? 4.855 -7.184 -19.466 1.00 81.88 97 PHE A CA 1
ATOM 705 C C . PHE A 1 97 ? 4.967 -6.972 -20.973 1.00 81.88 97 PHE A C 1
ATOM 707 O O . PHE A 1 97 ? 4.263 -7.618 -21.750 1.00 81.88 97 PHE A O 1
ATOM 714 N N . THR A 1 98 ? 5.839 -6.057 -21.392 1.00 76.56 98 THR A N 1
ATOM 715 C CA . THR A 1 98 ? 6.021 -5.687 -22.805 1.00 76.56 98 THR A CA 1
ATOM 716 C C . THR A 1 98 ? 6.778 -6.746 -23.604 1.00 76.56 98 THR A C 1
ATOM 718 O O . THR A 1 98 ? 6.453 -6.975 -24.765 1.00 76.56 98 THR A O 1
ATOM 721 N N . SER A 1 99 ? 7.748 -7.426 -22.982 1.00 69.94 99 SER A N 1
ATOM 722 C CA . SER A 1 99 ? 8.539 -8.500 -23.607 1.00 69.94 99 SER A CA 1
ATOM 723 C C . SER A 1 99 ? 8.660 -9.730 -22.693 1.00 69.94 99 SER A C 1
ATOM 725 O O . SER A 1 99 ? 9.750 -10.016 -22.193 1.00 69.94 99 SER A O 1
ATOM 727 N N . PRO A 1 100 ? 7.564 -10.461 -22.414 1.00 70.56 100 PRO A N 1
ATOM 728 C CA . PRO A 1 100 ? 7.654 -11.662 -21.597 1.00 70.56 100 PRO A CA 1
ATOM 729 C C . PRO A 1 100 ? 8.404 -12.771 -22.348 1.00 70.56 100 PRO A C 1
ATOM 731 O O . PRO A 1 100 ? 8.240 -12.948 -23.557 1.00 70.56 100 PRO A O 1
ATOM 734 N N . MET A 1 101 ? 9.209 -13.552 -21.625 1.00 64.75 101 MET A N 1
ATOM 735 C CA . MET A 1 101 ? 9.830 -14.768 -22.155 1.00 64.75 101 MET A CA 1
ATOM 736 C C . MET A 1 101 ? 8.951 -15.977 -21.831 1.00 64.75 101 MET A C 1
ATOM 738 O O . MET A 1 101 ? 8.628 -16.221 -20.670 1.00 64.75 101 MET A O 1
ATOM 742 N N . GLY A 1 102 ? 8.555 -16.727 -22.858 1.00 61.72 102 GLY A N 1
ATOM 743 C CA . GLY A 1 102 ? 7.880 -18.015 -22.717 1.00 61.72 102 GLY A CA 1
ATOM 744 C C . GLY A 1 102 ? 8.831 -19.185 -22.984 1.00 61.72 102 GLY A C 1
ATOM 745 O O . GLY A 1 102 ? 10.002 -18.972 -23.308 1.00 61.72 102 GLY A O 1
ATOM 746 N N . PRO A 1 103 ? 8.346 -20.437 -22.890 1.00 53.22 103 PRO A N 1
ATOM 747 C CA . PRO A 1 103 ? 9.134 -21.612 -23.241 1.00 53.22 103 PRO A CA 1
ATOM 748 C C . PRO A 1 103 ? 9.616 -21.518 -24.695 1.00 53.22 103 PRO A C 1
ATOM 750 O O . PRO A 1 103 ? 8.850 -21.710 -25.636 1.00 53.22 103 PRO A O 1
ATOM 753 N N . GLY A 1 104 ? 10.897 -21.196 -24.867 1.00 60.97 104 GLY A N 1
ATOM 754 C CA . GLY A 1 104 ? 11.592 -21.218 -26.148 1.00 60.97 104 GLY A CA 1
ATOM 755 C C . GLY A 1 104 ? 11.691 -19.898 -26.917 1.00 60.97 104 GLY A C 1
ATOM 756 O O . GLY A 1 104 ? 12.496 -19.889 -27.836 1.00 60.97 104 GLY A O 1
ATOM 757 N N . ASN A 1 105 ? 10.955 -18.820 -26.586 1.00 64.00 105 ASN A N 1
ATOM 758 C CA . ASN A 1 105 ? 11.033 -17.508 -27.273 1.00 64.00 105 ASN A CA 1
ATOM 759 C C . ASN A 1 105 ? 10.331 -16.362 -26.507 1.00 64.00 105 ASN A C 1
ATOM 761 O O . ASN A 1 105 ? 9.568 -16.598 -25.568 1.00 64.00 105 ASN A O 1
ATOM 765 N N . ILE A 1 106 ? 10.548 -15.116 -26.956 1.00 67.31 106 ILE A N 1
ATOM 766 C CA . ILE A 1 106 ? 9.721 -13.952 -26.586 1.00 67.31 106 ILE A CA 1
ATOM 767 C C . ILE A 1 106 ? 8.276 -14.223 -27.023 1.00 67.31 106 ILE A C 1
ATOM 769 O O . ILE A 1 106 ? 8.027 -14.607 -28.168 1.00 67.31 106 ILE A O 1
ATOM 773 N N . VAL A 1 107 ? 7.330 -14.029 -26.109 1.00 72.38 107 VAL A N 1
ATOM 774 C CA . VAL A 1 107 ? 5.893 -14.170 -26.369 1.00 72.38 107 VAL A CA 1
ATOM 775 C C . VAL A 1 107 ? 5.226 -12.800 -26.493 1.00 72.38 107 VAL A C 1
ATOM 777 O O . VAL A 1 107 ? 5.837 -11.767 -26.222 1.00 72.38 107 VAL A O 1
ATOM 780 N N . ALA A 1 108 ? 3.967 -12.782 -26.936 1.00 75.12 108 ALA A N 1
ATOM 781 C CA . ALA A 1 108 ? 3.189 -11.552 -27.035 1.00 75.12 108 ALA A CA 1
ATOM 782 C C . ALA A 1 108 ? 3.095 -10.835 -25.678 1.00 75.12 108 ALA A C 1
ATOM 784 O O . ALA A 1 108 ? 3.014 -11.482 -24.631 1.00 75.12 108 ALA A O 1
ATOM 785 N N . ALA A 1 109 ? 3.075 -9.500 -25.717 1.00 77.62 109 ALA A N 1
ATOM 786 C CA . ALA A 1 109 ? 2.935 -8.671 -24.529 1.00 77.62 109 ALA A CA 1
ATOM 787 C C . ALA A 1 109 ? 1.689 -9.060 -23.720 1.00 77.62 109 ALA A C 1
ATOM 789 O O . ALA A 1 109 ? 0.612 -9.292 -24.275 1.00 77.62 109 ALA A O 1
ATOM 790 N N . ILE A 1 110 ? 1.839 -9.093 -22.400 1.00 79.19 110 ILE A N 1
ATOM 791 C CA . ILE A 1 110 ? 0.739 -9.319 -21.464 1.00 79.19 110 ILE A CA 1
ATOM 792 C C . ILE A 1 110 ? 0.375 -7.964 -20.888 1.00 79.19 110 ILE A C 1
ATOM 794 O O . ILE A 1 110 ? 1.221 -7.291 -20.307 1.00 79.19 110 ILE A O 1
ATOM 798 N N . THR A 1 111 ? -0.873 -7.548 -21.045 1.00 80.69 111 THR A N 1
ATOM 799 C CA . THR A 1 111 ? -1.340 -6.244 -20.573 1.00 80.69 111 THR A CA 1
ATOM 800 C C . THR A 1 111 ? -2.474 -6.410 -19.573 1.00 80.69 111 THR A C 1
ATOM 802 O O . THR A 1 111 ? -3.229 -7.381 -19.624 1.00 80.69 111 THR A O 1
ATOM 805 N N . ASN A 1 112 ? -2.598 -5.444 -18.660 1.00 77.62 112 ASN A N 1
ATOM 806 C CA . ASN A 1 112 ? -3.722 -5.322 -17.726 1.00 77.62 112 ASN A CA 1
ATOM 807 C C . ASN A 1 112 ? -3.953 -6.545 -16.815 1.00 77.62 112 ASN A C 1
ATOM 809 O O . ASN A 1 112 ? -5.093 -6.878 -16.490 1.00 77.62 112 ASN A O 1
ATOM 813 N N . PHE A 1 113 ? -2.888 -7.215 -16.374 1.00 82.75 113 PHE A N 1
ATOM 814 C CA . PHE A 1 113 ? -3.008 -8.322 -15.428 1.00 82.75 113 PHE A CA 1
ATOM 815 C C . PHE A 1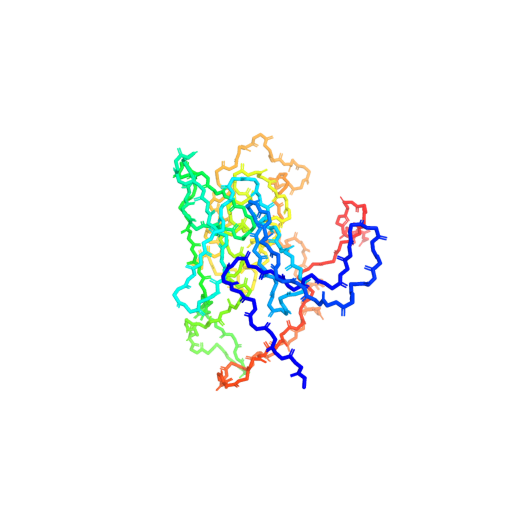 113 ? -3.272 -7.782 -14.018 1.00 82.75 113 PHE A C 1
ATOM 817 O O . PHE A 1 113 ? -2.420 -7.094 -13.456 1.00 82.75 113 PHE A O 1
ATOM 824 N N . ALA A 1 114 ? -4.444 -8.061 -13.445 1.00 83.31 114 ALA A N 1
ATOM 825 C CA . ALA A 1 114 ? -4.797 -7.594 -12.105 1.00 83.31 114 ALA A CA 1
ATOM 826 C C . ALA A 1 114 ? -3.861 -8.190 -11.041 1.00 83.31 114 ALA A C 1
ATOM 828 O O . ALA A 1 114 ? -3.569 -9.385 -11.055 1.00 83.31 114 ALA A O 1
ATOM 829 N N . SER A 1 115 ? -3.394 -7.357 -10.111 1.00 83.44 115 SER A N 1
ATOM 830 C CA . SER A 1 115 ? -2.518 -7.790 -9.024 1.00 83.44 115 SER A CA 1
ATOM 831 C C . SER A 1 115 ? -2.822 -7.040 -7.737 1.00 83.44 115 SER A C 1
ATOM 833 O O . SER A 1 115 ? -2.588 -5.833 -7.642 1.00 83.44 115 SER A O 1
ATOM 835 N N . ASP A 1 116 ? -3.268 -7.783 -6.723 1.00 81.00 116 ASP A N 1
ATOM 836 C CA . ASP A 1 116 ? -3.515 -7.248 -5.382 1.00 81.00 116 ASP A CA 1
ATOM 837 C C . ASP A 1 116 ? -2.233 -6.670 -4.778 1.00 81.00 116 ASP A C 1
ATOM 839 O O . ASP A 1 116 ? -2.252 -5.602 -4.174 1.00 81.00 116 ASP A O 1
ATOM 843 N N . LEU A 1 117 ? -1.082 -7.309 -5.028 1.00 84.25 117 LEU A N 1
ATOM 844 C CA . LEU A 1 117 ? 0.210 -6.808 -4.564 1.00 84.25 117 LEU A CA 1
ATOM 845 C C . LEU A 1 117 ? 0.473 -5.388 -5.084 1.00 84.25 117 LEU A C 1
ATOM 847 O O . LEU A 1 117 ? 0.891 -4.525 -4.313 1.00 84.25 117 LEU A O 1
ATOM 851 N N . PHE A 1 118 ? 0.209 -5.131 -6.367 1.00 87.25 118 PHE A N 1
ATOM 852 C CA . PHE A 1 118 ? 0.413 -3.809 -6.959 1.00 87.25 118 PHE A CA 1
ATOM 853 C C . PHE A 1 118 ? -0.645 -2.813 -6.494 1.00 87.25 118 PHE A C 1
ATOM 855 O O . PHE A 1 118 ? -0.290 -1.706 -6.081 1.00 87.25 118 PHE A O 1
ATOM 862 N N . ALA A 1 119 ? -1.911 -3.236 -6.480 1.00 81.50 119 ALA A N 1
ATOM 863 C CA . ALA A 1 119 ? -3.028 -2.427 -6.011 1.00 81.50 119 ALA A CA 1
ATOM 864 C C . ALA A 1 119 ? -2.806 -1.923 -4.576 1.00 81.50 119 ALA A C 1
ATOM 866 O O . ALA A 1 119 ? -3.066 -0.758 -4.281 1.00 81.50 119 ALA A O 1
ATOM 867 N N . THR A 1 120 ? -2.279 -2.781 -3.699 1.00 81.25 120 THR A N 1
ATOM 868 C CA . THR A 1 120 ? -2.030 -2.456 -2.293 1.00 81.25 120 THR A CA 1
ATOM 869 C C . THR A 1 120 ? -0.756 -1.636 -2.083 1.00 81.25 120 THR A C 1
ATOM 871 O O . THR A 1 120 ? -0.736 -0.764 -1.214 1.00 81.25 120 THR A O 1
ATOM 874 N N . ASN A 1 121 ? 0.315 -1.897 -2.843 1.00 85.88 121 ASN A N 1
ATOM 875 C CA . ASN A 1 121 ? 1.647 -1.403 -2.476 1.00 85.88 121 ASN A CA 1
ATOM 876 C C . ASN A 1 121 ? 2.201 -0.282 -3.360 1.00 85.88 121 ASN A C 1
ATOM 878 O O . ASN A 1 121 ? 3.002 0.498 -2.861 1.00 85.88 121 ASN A O 1
ATOM 882 N N . VAL A 1 122 ? 1.823 -0.151 -4.639 1.00 88.38 122 VAL A N 1
ATOM 883 C CA . VAL A 1 122 ? 2.476 0.830 -5.539 1.00 88.38 122 VAL A CA 1
ATOM 884 C C . VAL A 1 122 ? 2.308 2.258 -5.028 1.00 88.38 122 VAL A C 1
ATOM 886 O O . VAL A 1 122 ? 3.289 2.992 -4.908 1.00 88.38 122 VAL A O 1
ATOM 889 N N . ALA A 1 123 ? 1.071 2.650 -4.713 1.00 85.44 123 ALA A N 1
ATOM 890 C CA . ALA A 1 123 ? 0.763 4.020 -4.319 1.00 85.44 123 ALA A CA 1
ATOM 891 C C . ALA A 1 123 ? 1.404 4.386 -2.970 1.00 85.44 123 ALA A C 1
ATOM 893 O O . ALA A 1 123 ? 2.041 5.433 -2.859 1.00 85.44 123 ALA A O 1
ATOM 894 N N . SER A 1 124 ? 1.278 3.514 -1.965 1.00 84.88 124 SER A N 1
ATOM 895 C CA . SER A 1 124 ? 1.852 3.720 -0.630 1.00 84.88 124 SER A CA 1
ATOM 896 C C . SER A 1 124 ? 3.380 3.721 -0.676 1.00 84.88 124 SER A C 1
ATOM 898 O O . SER A 1 124 ? 4.004 4.665 -0.195 1.00 84.88 124 SER A O 1
ATOM 900 N N . ALA A 1 125 ? 3.992 2.731 -1.331 1.00 88.81 125 ALA A N 1
ATOM 901 C CA . ALA A 1 125 ? 5.442 2.631 -1.448 1.00 88.81 125 ALA A CA 1
ATOM 902 C C . ALA A 1 125 ? 6.046 3.840 -2.175 1.00 88.81 125 ALA A C 1
ATOM 904 O O . ALA A 1 125 ? 7.008 4.434 -1.690 1.00 88.81 125 ALA A O 1
ATOM 905 N N . ALA A 1 126 ? 5.460 4.257 -3.304 1.00 87.81 126 ALA A N 1
ATOM 906 C CA . ALA A 1 126 ? 5.924 5.428 -4.047 1.00 87.81 126 ALA A CA 1
ATOM 907 C C . ALA A 1 126 ? 5.866 6.705 -3.209 1.00 87.81 126 ALA A C 1
ATOM 909 O O . ALA A 1 126 ? 6.803 7.507 -3.196 1.00 87.81 126 ALA A O 1
ATOM 910 N N . LEU A 1 127 ? 4.766 6.876 -2.488 1.00 84.88 127 LEU A N 1
ATOM 911 C CA . LEU A 1 127 ? 4.523 8.065 -1.710 1.00 84.88 127 LEU A CA 1
ATOM 912 C C . LEU A 1 127 ? 5.435 8.164 -0.483 1.00 84.88 127 LEU A C 1
ATOM 914 O O . LEU A 1 127 ? 6.078 9.198 -0.302 1.00 84.88 127 LEU A O 1
ATOM 918 N N . PHE A 1 128 ? 5.518 7.113 0.337 1.00 84.94 128 PHE A N 1
ATOM 919 C CA . PHE A 1 128 ? 6.370 7.115 1.530 1.00 84.94 128 PHE A CA 1
ATOM 920 C C . PHE A 1 128 ? 7.850 7.152 1.164 1.00 84.94 128 PHE A C 1
ATOM 922 O O . PHE A 1 128 ? 8.618 7.872 1.803 1.00 84.94 128 PHE A O 1
ATOM 929 N N . CYS A 1 129 ? 8.239 6.474 0.080 1.00 87.31 129 CYS A N 1
ATOM 930 C CA . CYS A 1 129 ? 9.603 6.556 -0.420 1.00 87.31 129 CYS A CA 1
ATOM 931 C C . CYS A 1 129 ? 9.972 7.995 -0.804 1.00 87.31 129 CYS A C 1
ATOM 933 O O . CYS A 1 129 ? 11.048 8.466 -0.449 1.00 87.31 129 CYS A O 1
ATOM 935 N N . LYS A 1 130 ? 9.085 8.729 -1.491 1.00 85.31 130 LYS A N 1
ATOM 936 C CA . LYS A 1 130 ? 9.397 10.098 -1.923 1.00 85.31 130 LYS A CA 1
ATOM 937 C C . LYS A 1 130 ? 9.270 11.139 -0.819 1.00 85.31 130 LYS A C 1
ATOM 939 O O . LYS A 1 130 ? 10.107 12.034 -0.725 1.00 85.31 130 LYS A O 1
ATOM 944 N N . ASN A 1 131 ? 8.189 11.096 -0.047 1.00 80.94 131 ASN A N 1
ATOM 945 C CA . ASN A 1 131 ? 7.878 12.164 0.900 1.00 80.94 131 ASN A CA 1
ATOM 946 C C . ASN A 1 131 ? 8.635 11.998 2.216 1.00 80.94 131 ASN A C 1
ATOM 948 O O . ASN A 1 131 ? 9.101 12.990 2.774 1.00 80.94 131 ASN A O 1
ATOM 952 N N . ASN A 1 132 ? 8.761 10.756 2.686 1.00 82.00 132 ASN A N 1
ATOM 953 C CA . ASN A 1 132 ? 9.299 10.454 4.009 1.00 82.00 132 ASN A CA 1
ATOM 954 C C . ASN A 1 132 ? 10.717 9.880 3.926 1.00 82.00 132 ASN A C 1
ATOM 956 O O . ASN A 1 132 ? 11.370 9.741 4.955 1.00 82.00 132 ASN A O 1
ATOM 960 N N . TRP A 1 133 ? 11.192 9.554 2.717 1.00 83.38 133 TRP A N 1
ATOM 961 C CA . TRP A 1 133 ? 12.436 8.811 2.503 1.00 83.38 133 TRP A CA 1
ATOM 962 C C . TRP A 1 133 ? 12.473 7.492 3.269 1.00 83.38 133 TRP A C 1
ATOM 964 O O . TRP A 1 133 ? 13.543 7.037 3.673 1.00 83.38 133 TRP A O 1
ATOM 974 N N . ASP A 1 134 ? 11.297 6.893 3.456 1.00 85.38 134 ASP A N 1
ATOM 975 C CA . ASP A 1 134 ? 11.152 5.624 4.144 1.00 85.38 134 ASP A CA 1
ATOM 976 C C . ASP A 1 134 ? 11.854 4.531 3.332 1.00 85.38 134 ASP A C 1
ATOM 978 O O . ASP A 1 134 ? 11.485 4.244 2.188 1.00 85.38 134 ASP A O 1
ATOM 982 N N . GLU A 1 135 ? 12.903 3.951 3.916 1.00 84.69 135 GLU A N 1
ATOM 983 C CA . GLU A 1 135 ? 13.725 2.960 3.227 1.00 84.69 135 GLU A CA 1
ATOM 984 C C . GLU A 1 135 ? 12.904 1.724 2.867 1.00 84.69 135 GLU A C 1
ATOM 986 O O . GLU A 1 135 ? 13.027 1.219 1.755 1.00 84.69 135 GLU A O 1
ATOM 991 N N . THR A 1 136 ? 12.019 1.275 3.757 1.00 85.00 136 THR A N 1
ATOM 992 C CA . THR A 1 136 ? 11.162 0.104 3.534 1.00 85.00 136 THR A CA 1
ATOM 993 C C . THR A 1 136 ? 10.228 0.346 2.354 1.00 85.00 136 THR A C 1
ATOM 995 O O . THR A 1 136 ? 10.116 -0.494 1.462 1.00 85.00 136 THR A O 1
ATOM 998 N N . ALA A 1 137 ? 9.616 1.524 2.282 1.00 88.25 137 ALA A N 1
ATOM 999 C CA . ALA A 1 137 ? 8.787 1.921 1.156 1.00 88.25 137 ALA A CA 1
ATOM 1000 C C . ALA A 1 137 ? 9.591 1.994 -0.150 1.00 88.25 137 ALA A C 1
ATOM 1002 O O . ALA A 1 137 ? 9.131 1.516 -1.188 1.00 88.25 137 ALA A O 1
ATOM 1003 N N . CYS A 1 138 ? 10.815 2.527 -0.113 1.00 88.31 138 CYS A N 1
ATOM 1004 C CA . CYS A 1 138 ? 11.694 2.547 -1.282 1.00 88.31 138 CYS A CA 1
ATOM 1005 C C . CYS A 1 138 ? 12.097 1.141 -1.745 1.00 88.31 138 CYS A C 1
ATOM 1007 O O . CYS A 1 138 ? 12.169 0.898 -2.951 1.00 88.31 138 CYS A O 1
ATOM 1009 N N . GLN A 1 139 ? 12.317 0.208 -0.812 1.00 87.31 139 GLN A N 1
ATOM 1010 C CA . GLN A 1 139 ? 12.567 -1.207 -1.107 1.00 87.31 139 GLN A CA 1
ATOM 1011 C C . GLN A 1 139 ? 11.357 -1.857 -1.774 1.00 87.31 139 GLN A C 1
ATOM 1013 O O . GLN A 1 139 ? 11.498 -2.491 -2.817 1.00 87.31 139 GLN A O 1
ATOM 1018 N N . ILE A 1 140 ? 10.157 -1.655 -1.222 1.00 89.12 140 ILE A N 1
ATOM 1019 C CA . ILE A 1 140 ? 8.917 -2.173 -1.810 1.00 89.12 140 ILE A CA 1
ATOM 1020 C C . ILE A 1 140 ? 8.746 -1.632 -3.233 1.00 89.12 140 ILE A C 1
ATOM 1022 O O . ILE A 1 140 ? 8.501 -2.406 -4.155 1.00 89.12 140 ILE A O 1
ATOM 1026 N N . LEU A 1 141 ? 8.939 -0.327 -3.444 1.00 90.25 141 LEU A N 1
ATOM 1027 C CA . LEU A 1 141 ? 8.810 0.289 -4.764 1.00 90.25 141 LEU A CA 1
ATOM 1028 C C . LEU A 1 141 ? 9.809 -0.284 -5.781 1.00 90.25 141 LEU A C 1
ATOM 1030 O O . LEU A 1 141 ? 9.434 -0.566 -6.920 1.00 90.25 141 LEU A O 1
ATOM 1034 N N . ALA A 1 142 ? 11.064 -0.487 -5.377 1.00 89.25 142 ALA A N 1
ATOM 1035 C CA . ALA A 1 142 ? 12.074 -1.107 -6.230 1.00 89.25 142 ALA A CA 1
ATOM 1036 C C . ALA A 1 142 ? 11.724 -2.559 -6.563 1.00 89.25 142 ALA A C 1
ATOM 1038 O O . ALA A 1 142 ? 11.774 -2.951 -7.724 1.00 89.25 142 ALA A O 1
ATOM 1039 N N . ASN A 1 143 ? 11.287 -3.333 -5.571 1.00 88.19 143 ASN A N 1
ATOM 1040 C CA . ASN A 1 143 ? 10.846 -4.712 -5.758 1.00 88.19 143 ASN A CA 1
ATOM 1041 C C . ASN A 1 143 ? 9.661 -4.806 -6.731 1.00 88.19 143 ASN A C 1
ATOM 1043 O O . ASN A 1 143 ? 9.636 -5.678 -7.594 1.00 88.19 143 ASN A O 1
ATOM 1047 N N . LEU A 1 144 ? 8.708 -3.873 -6.668 1.00 88.88 144 LEU A N 1
ATOM 1048 C CA . LEU A 1 144 ? 7.608 -3.789 -7.636 1.00 88.88 144 LEU A CA 1
ATOM 1049 C C . LEU A 1 144 ? 8.103 -3.450 -9.053 1.00 88.88 144 LEU A C 1
ATOM 1051 O O . LEU A 1 144 ? 7.526 -3.913 -10.035 1.00 88.88 144 LEU A O 1
ATOM 1055 N N . CYS A 1 145 ? 9.182 -2.680 -9.189 1.00 87.81 145 CYS A N 1
ATOM 1056 C CA . CYS A 1 145 ? 9.833 -2.472 -10.482 1.00 87.81 145 CYS A CA 1
ATOM 1057 C C . CYS A 1 145 ? 10.527 -3.751 -10.997 1.00 87.81 145 CYS A C 1
ATOM 1059 O O . CYS A 1 145 ? 10.367 -4.114 -12.163 1.00 87.81 145 CYS A O 1
ATOM 1061 N N . VAL A 1 146 ? 11.227 -4.488 -10.126 1.00 86.31 146 VAL A N 1
ATOM 1062 C CA . VAL A 1 146 ? 11.859 -5.785 -10.449 1.00 86.31 146 VAL A CA 1
ATOM 1063 C C . VAL A 1 146 ? 10.820 -6.794 -10.945 1.00 86.31 146 VAL A C 1
ATOM 1065 O O . VAL A 1 146 ? 11.051 -7.483 -11.937 1.00 86.31 146 VAL A O 1
ATOM 1068 N N . LEU A 1 147 ? 9.646 -6.847 -10.305 1.00 84.62 147 LEU A N 1
ATOM 1069 C CA . LEU A 1 147 ? 8.539 -7.721 -10.709 1.00 84.62 147 LEU A CA 1
ATOM 1070 C C . LEU A 1 147 ? 7.954 -7.383 -12.086 1.00 84.62 147 LEU A C 1
ATOM 1072 O O . LEU A 1 147 ? 7.243 -8.209 -12.646 1.00 84.62 147 LEU A O 1
ATOM 1076 N N . GLN A 1 148 ? 8.266 -6.210 -12.641 1.00 83.19 148 GLN A N 1
ATOM 1077 C CA . GLN A 1 148 ? 7.960 -5.824 -14.024 1.00 83.19 148 GLN A CA 1
ATOM 1078 C C . GLN A 1 148 ? 9.190 -5.910 -14.932 1.00 83.19 148 GLN A C 1
ATOM 1080 O O . GLN A 1 148 ? 9.276 -5.212 -15.938 1.00 83.19 148 GLN A O 1
ATOM 1085 N N . PHE A 1 149 ? 10.160 -6.751 -14.562 1.00 79.31 149 PHE A N 1
ATOM 1086 C CA . PHE A 1 149 ? 11.411 -6.974 -15.285 1.00 79.31 149 PHE A CA 1
ATOM 1087 C C . PHE A 1 149 ? 12.148 -5.682 -15.642 1.00 79.31 149 PHE A C 1
ATOM 1089 O O . PHE A 1 149 ? 12.742 -5.578 -16.712 1.00 79.31 149 PHE A O 1
ATOM 1096 N N . TYR A 1 150 ? 12.117 -4.701 -14.736 1.00 82.12 150 TYR A N 1
ATOM 1097 C CA . TYR A 1 150 ? 12.773 -3.408 -14.927 1.00 82.12 150 TYR A CA 1
ATOM 1098 C C . TYR A 1 150 ? 12.245 -2.607 -16.127 1.00 82.12 150 TYR A C 1
ATOM 1100 O O . TYR A 1 150 ? 12.943 -1.722 -16.624 1.00 82.12 150 TYR A O 1
ATOM 1108 N N . ASP A 1 151 ? 11.018 -2.877 -16.588 1.00 82.25 151 ASP A N 1
ATOM 1109 C CA . ASP A 1 151 ? 10.384 -2.091 -17.643 1.00 82.25 151 ASP A CA 1
ATOM 1110 C C . ASP A 1 151 ? 10.221 -0.639 -17.175 1.00 82.25 151 ASP A C 1
ATOM 1112 O O . ASP A 1 151 ? 9.358 -0.315 -16.353 1.00 82.25 151 ASP A O 1
ATOM 1116 N N . THR A 1 152 ? 11.062 0.252 -17.701 1.00 83.94 152 THR A N 1
ATOM 1117 C CA . THR A 1 152 ? 11.117 1.670 -17.323 1.00 83.94 152 THR A CA 1
ATOM 1118 C C . THR A 1 152 ? 9.845 2.432 -17.681 1.00 83.94 152 THR A C 1
ATOM 1120 O O . THR A 1 152 ? 9.586 3.483 -17.093 1.00 83.94 152 THR A O 1
ATOM 1123 N N . SER A 1 153 ? 9.030 1.899 -18.597 1.00 83.69 153 SER A N 1
ATOM 1124 C CA . SER A 1 153 ? 7.721 2.455 -18.944 1.00 83.69 153 SER A CA 1
ATOM 1125 C C . SER A 1 153 ? 6.629 2.086 -17.936 1.00 83.69 153 SER A C 1
ATOM 1127 O O . SER A 1 153 ? 5.576 2.723 -17.896 1.00 83.69 153 SER A O 1
ATOM 1129 N N . SER A 1 154 ? 6.880 1.093 -17.080 1.00 86.00 154 SER A N 1
ATOM 1130 C CA . SER A 1 154 ? 5.917 0.660 -16.076 1.00 86.00 154 SER A CA 1
ATOM 1131 C C . SER A 1 154 ? 5.738 1.690 -14.952 1.00 86.00 154 SER A C 1
ATOM 1133 O O . SER A 1 154 ? 6.646 2.455 -14.609 1.00 86.00 154 SER A O 1
ATOM 1135 N N . THR A 1 155 ? 4.561 1.701 -14.319 1.00 87.56 155 THR A N 1
ATOM 1136 C CA . THR A 1 155 ? 4.245 2.654 -13.241 1.00 87.56 155 THR A CA 1
ATOM 1137 C C . THR A 1 155 ? 5.217 2.548 -12.063 1.00 87.56 155 THR A C 1
ATOM 1139 O O . THR A 1 155 ? 5.722 3.563 -11.598 1.00 87.56 155 THR A O 1
ATOM 1142 N N . ALA A 1 156 ? 5.539 1.337 -11.597 1.00 89.06 156 ALA A N 1
ATOM 1143 C CA . ALA A 1 156 ? 6.444 1.161 -10.459 1.00 89.06 156 ALA A CA 1
ATOM 1144 C C . ALA A 1 156 ? 7.871 1.646 -10.770 1.00 89.06 156 ALA A C 1
ATOM 1146 O O . ALA A 1 156 ? 8.450 2.390 -9.978 1.00 89.06 156 ALA A O 1
ATOM 1147 N N . CYS A 1 157 ? 8.423 1.286 -11.935 1.00 88.00 157 CYS A N 1
ATOM 1148 C CA . CYS A 1 157 ? 9.771 1.705 -12.322 1.00 88.00 157 CYS A CA 1
ATOM 1149 C C . CYS A 1 157 ? 9.860 3.208 -12.588 1.00 88.00 157 CYS A C 1
ATOM 1151 O O . CYS A 1 157 ? 10.779 3.864 -12.100 1.00 88.00 157 CYS A O 1
ATOM 1153 N N . SER A 1 158 ? 8.885 3.781 -13.298 1.00 89.00 158 SER A N 1
ATOM 1154 C CA . SER A 1 158 ? 8.853 5.226 -13.546 1.00 89.00 158 SER A CA 1
ATOM 1155 C C . SER A 1 158 ? 8.726 6.031 -12.249 1.00 89.00 158 SER A C 1
ATOM 1157 O O . SER A 1 158 ? 9.396 7.055 -12.105 1.00 89.00 158 SER A O 1
ATOM 1159 N N . LEU A 1 159 ? 7.929 5.571 -11.276 1.00 89.19 159 LEU A N 1
ATOM 1160 C CA . LEU A 1 159 ? 7.839 6.191 -9.949 1.00 89.19 159 LEU A CA 1
ATOM 1161 C C . LEU A 1 159 ? 9.150 6.057 -9.168 1.00 89.19 159 LEU A C 1
ATOM 1163 O O . LEU A 1 159 ? 9.591 7.029 -8.556 1.00 89.19 159 LEU A O 1
ATOM 1167 N N . TYR A 1 160 ? 9.805 4.894 -9.219 1.00 88.62 160 TYR A N 1
ATOM 1168 C CA . TYR A 1 160 ? 11.114 4.689 -8.600 1.00 88.62 160 TYR A CA 1
ATOM 1169 C C . TYR A 1 160 ? 12.164 5.667 -9.144 1.00 88.62 160 TYR A C 1
ATOM 1171 O O . TYR A 1 160 ? 12.812 6.382 -8.375 1.00 88.62 160 TYR A O 1
ATOM 1179 N N . THR A 1 161 ? 12.286 5.764 -10.472 1.00 87.00 161 THR A N 1
ATOM 1180 C CA . THR A 1 161 ? 13.229 6.673 -11.135 1.00 87.00 161 THR A CA 1
ATOM 1181 C C . THR A 1 161 ? 12.920 8.138 -10.83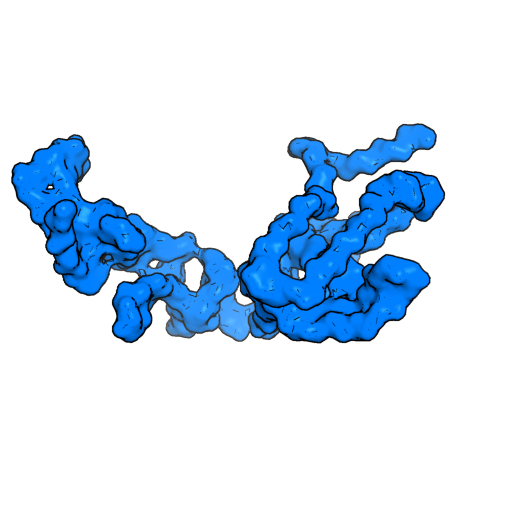3 1.00 87.00 161 THR A C 1
ATOM 1183 O O . THR A 1 161 ? 13.835 8.902 -10.530 1.00 87.00 161 THR A O 1
ATOM 1186 N N . GLN A 1 162 ? 11.646 8.542 -10.851 1.00 86.81 162 GLN A N 1
ATOM 1187 C CA . GLN A 1 162 ? 11.251 9.903 -10.473 1.00 86.81 162 GLN A CA 1
ATOM 1188 C C . GLN A 1 162 ? 11.635 10.223 -9.026 1.00 86.81 162 GLN A C 1
ATOM 1190 O O . GLN A 1 162 ? 12.201 11.283 -8.756 1.00 86.81 162 GLN A O 1
ATOM 1195 N N . THR A 1 163 ? 11.372 9.306 -8.093 1.00 86.44 163 THR A N 1
ATOM 1196 C CA . THR A 1 163 ? 11.747 9.488 -6.687 1.00 86.44 163 THR A CA 1
ATOM 1197 C C . THR A 1 163 ? 13.257 9.643 -6.538 1.00 86.44 163 THR A C 1
ATOM 1199 O O . THR A 1 163 ? 13.707 10.576 -5.869 1.00 86.44 163 THR A O 1
ATOM 1202 N N . GLN A 1 164 ? 14.039 8.820 -7.243 1.00 83.94 164 GLN A N 1
ATOM 1203 C CA . GLN A 1 164 ? 15.496 8.920 -7.276 1.00 83.94 164 GLN A CA 1
ATOM 1204 C C . GLN A 1 164 ? 15.977 10.288 -7.789 1.00 83.94 164 GLN A C 1
ATOM 1206 O O . GLN A 1 164 ? 16.835 10.905 -7.164 1.00 83.94 164 GLN A O 1
ATOM 1211 N N . GLN A 1 165 ? 15.401 10.793 -8.884 1.00 82.25 165 GLN A N 1
ATOM 1212 C CA . GLN A 1 165 ? 15.778 12.083 -9.478 1.00 82.25 165 GLN A CA 1
ATOM 1213 C C . GLN A 1 165 ? 15.435 13.281 -8.588 1.00 82.25 165 GLN A C 1
ATOM 1215 O O . GLN A 1 165 ? 16.145 14.283 -8.595 1.00 82.25 165 GLN A O 1
ATOM 1220 N N . THR A 1 166 ? 14.361 13.191 -7.803 1.00 80.31 166 THR A N 1
ATOM 1221 C CA . THR A 1 166 ? 13.976 14.263 -6.870 1.00 80.31 166 THR A CA 1
ATOM 1222 C C . THR A 1 166 ? 14.789 14.272 -5.576 1.00 80.31 166 THR A C 1
ATOM 1224 O O . THR A 1 166 ? 14.603 15.158 -4.738 1.00 80.31 166 THR A O 1
ATOM 1227 N N . ARG A 1 167 ? 15.681 13.294 -5.390 1.00 80.00 167 ARG A N 1
ATOM 1228 C CA . ARG A 1 167 ? 16.462 13.144 -4.167 1.00 80.00 167 ARG A CA 1
ATOM 1229 C C . ARG A 1 167 ? 17.687 14.072 -4.188 1.00 80.00 167 ARG A C 1
ATOM 1231 O O . ARG A 1 167 ? 18.413 14.094 -5.183 1.00 80.00 167 ARG A O 1
ATOM 1238 N N . PRO A 1 168 ? 17.953 14.840 -3.112 1.00 76.56 168 PRO A N 1
ATOM 1239 C CA . PRO A 1 168 ? 19.094 15.752 -3.074 1.00 76.56 168 PRO A CA 1
ATOM 1240 C C . PRO A 1 168 ? 20.424 15.021 -3.303 1.00 76.56 168 PRO A C 1
ATOM 1242 O O . PRO A 1 168 ? 20.694 13.999 -2.670 1.00 76.56 168 PRO A O 1
ATOM 1245 N N . SER A 1 169 ? 21.287 15.563 -4.165 1.00 67.00 169 SER A N 1
ATOM 1246 C CA . SER A 1 169 ? 22.599 14.983 -4.504 1.00 67.00 169 SER A CA 1
ATOM 1247 C C . SER A 1 169 ? 23.553 14.858 -3.309 1.00 67.00 169 SER A C 1
ATOM 1249 O O . SER A 1 169 ? 24.430 13.999 -3.315 1.00 67.00 169 SER A O 1
ATOM 1251 N N . SER A 1 170 ? 23.338 15.637 -2.244 1.00 61.28 170 SER A N 1
ATOM 1252 C CA . SER A 1 170 ? 24.052 15.522 -0.963 1.00 61.28 170 SER A CA 1
ATOM 1253 C C . SER A 1 170 ? 23.804 14.201 -0.226 1.00 61.28 170 SER A C 1
ATOM 1255 O O . SER A 1 170 ? 24.499 13.900 0.738 1.00 61.28 170 SER A O 1
ATOM 1257 N N . THR A 1 171 ? 22.828 13.405 -0.670 1.00 66.38 171 THR A N 1
ATOM 1258 C CA . THR A 1 171 ? 22.498 12.100 -0.081 1.00 66.38 171 THR A CA 1
ATOM 1259 C C . THR A 1 171 ? 23.065 10.926 -0.873 1.00 66.38 171 THR A C 1
ATOM 1261 O O . THR A 1 171 ? 22.679 9.787 -0.631 1.00 66.38 171 THR A O 1
ATOM 1264 N N . ILE A 1 172 ? 23.981 11.162 -1.815 1.00 69.81 172 ILE A N 1
ATOM 1265 C CA . ILE A 1 172 ? 24.691 10.081 -2.501 1.00 69.81 172 ILE A CA 1
ATOM 1266 C C . ILE A 1 172 ? 25.781 9.539 -1.572 1.00 69.81 172 ILE A C 1
ATOM 1268 O O . ILE A 1 172 ? 26.710 10.248 -1.190 1.00 69.81 172 ILE A O 1
ATOM 1272 N N . SER A 1 173 ? 25.691 8.257 -1.228 1.00 66.31 173 SER A N 1
ATOM 1273 C CA . SER A 1 173 ? 26.796 7.535 -0.614 1.00 66.31 173 SER A CA 1
ATOM 1274 C C . SER A 1 173 ? 27.893 7.344 -1.654 1.00 66.31 173 SER A C 1
ATOM 1276 O O . SER A 1 173 ? 27.706 6.617 -2.628 1.00 66.31 173 SER A O 1
ATOM 1278 N N . LEU A 1 174 ? 29.046 7.979 -1.439 1.00 65.00 174 LEU A N 1
ATOM 1279 C CA . LEU A 1 174 ? 30.221 7.818 -2.301 1.00 65.00 174 LEU A CA 1
ATOM 1280 C C . LEU A 1 174 ? 30.757 6.379 -2.284 1.00 65.00 174 LEU A C 1
ATOM 1282 O O . LEU A 1 174 ? 31.252 5.908 -3.303 1.00 65.00 174 LEU A O 1
ATOM 1286 N N . LEU A 1 175 ? 30.608 5.680 -1.152 1.00 64.06 175 LEU A N 1
ATOM 1287 C CA . LEU A 1 175 ? 31.033 4.288 -0.986 1.00 64.06 175 LEU A CA 1
ATOM 1288 C C . LEU A 1 175 ? 30.172 3.334 -1.821 1.00 64.06 175 LEU A C 1
ATOM 1290 O O . LEU A 1 175 ? 30.695 2.466 -2.505 1.00 64.06 175 LEU A O 1
ATOM 1294 N N . PHE A 1 176 ? 28.853 3.530 -1.798 1.00 63.19 176 PHE A N 1
ATOM 1295 C CA . PHE A 1 176 ? 27.902 2.631 -2.454 1.00 63.19 176 PHE A CA 1
ATOM 1296 C C . PHE A 1 176 ? 27.339 3.185 -3.770 1.00 63.19 176 PHE A C 1
ATOM 1298 O O . PHE A 1 176 ? 26.376 2.632 -4.284 1.00 63.19 176 PHE A O 1
ATOM 1305 N N . LYS A 1 177 ? 27.845 4.319 -4.277 1.00 67.56 177 LYS A N 1
ATOM 1306 C CA . LYS A 1 177 ? 27.373 5.008 -5.500 1.00 67.56 177 LYS A CA 1
ATOM 1307 C C . LYS A 1 177 ? 25.841 5.041 -5.663 1.00 67.56 177 LYS A C 1
ATOM 1309 O O . LYS A 1 177 ? 25.313 4.974 -6.770 1.00 67.56 177 LYS A O 1
ATOM 1314 N N . ARG A 1 178 ? 25.117 5.168 -4.549 1.00 71.00 178 ARG A N 1
ATOM 1315 C CA . ARG A 1 178 ? 23.650 5.192 -4.487 1.00 71.00 178 ARG A CA 1
ATOM 1316 C C . ARG A 1 178 ? 23.179 6.317 -3.598 1.00 71.00 178 ARG A C 1
ATOM 1318 O O . ARG A 1 178 ? 23.903 6.748 -2.704 1.00 71.00 178 ARG A O 1
ATOM 1325 N N . TYR A 1 179 ? 21.933 6.727 -3.771 1.00 73.00 179 TYR A N 1
ATOM 1326 C CA . TYR A 1 179 ? 21.291 7.561 -2.769 1.00 73.00 179 TYR A CA 1
ATOM 1327 C C . TYR A 1 179 ? 21.080 6.744 -1.484 1.00 73.00 179 TYR A C 1
ATOM 1329 O O . TYR A 1 179 ? 20.553 5.632 -1.535 1.00 73.00 179 TYR A O 1
ATOM 1337 N N . VAL A 1 180 ? 21.517 7.276 -0.340 1.00 71.94 180 VAL A N 1
ATOM 1338 C CA . VAL A 1 180 ? 21.255 6.729 1.003 1.00 71.94 180 VAL A CA 1
ATOM 1339 C C . VAL A 1 180 ? 19.763 6.433 1.115 1.00 71.94 180 VAL A C 1
ATOM 1341 O O . VAL A 1 180 ? 18.981 7.241 0.642 1.00 71.94 180 VAL A O 1
ATOM 1344 N N . GLY A 1 181 ? 19.357 5.286 1.660 1.00 72.00 181 GLY A N 1
ATOM 1345 C CA . GLY A 1 181 ? 17.944 4.902 1.782 1.00 72.00 181 GLY A CA 1
ATOM 1346 C C . GLY A 1 181 ? 17.209 4.515 0.490 1.00 72.00 181 GLY A C 1
ATOM 1347 O O . GLY A 1 181 ? 16.016 4.240 0.544 1.00 72.00 181 GLY A O 1
ATOM 1348 N N . MET A 1 182 ? 17.882 4.464 -0.668 1.00 78.44 182 MET A N 1
ATOM 1349 C CA . MET A 1 182 ? 17.360 3.812 -1.881 1.00 78.44 182 MET A CA 1
ATOM 1350 C C . MET A 1 182 ? 18.055 2.458 -2.092 1.00 78.44 182 MET A C 1
ATOM 1352 O O . MET A 1 182 ? 19.282 2.381 -1.944 1.00 78.44 182 MET A O 1
ATOM 1356 N N . PRO A 1 183 ? 17.341 1.384 -2.460 1.00 78.38 183 PRO A N 1
ATOM 1357 C CA . PRO A 1 183 ? 17.980 0.150 -2.919 1.00 78.38 183 PRO A CA 1
ATOM 1358 C C . PRO A 1 183 ? 18.813 0.333 -4.185 1.00 78.38 183 PRO A C 1
ATOM 1360 O O . PRO A 1 183 ? 18.698 1.317 -4.913 1.00 78.38 183 PRO A O 1
ATOM 1363 N N . TRP A 1 184 ? 19.644 -0.662 -4.473 1.00 70.00 184 TRP A N 1
ATOM 1364 C CA . TRP A 1 184 ? 20.149 -0.841 -5.826 1.00 70.00 184 TRP A CA 1
ATOM 1365 C C . TRP A 1 184 ? 19.067 -1.557 -6.614 1.00 70.00 184 TRP A C 1
ATOM 1367 O O . TRP A 1 184 ? 18.578 -2.597 -6.186 1.00 70.00 184 TRP A O 1
ATOM 1377 N N . LEU A 1 185 ? 18.686 -0.985 -7.752 1.00 66.69 185 LEU A N 1
ATOM 1378 C CA . LEU A 1 185 ? 17.798 -1.677 -8.678 1.00 66.69 185 LEU A CA 1
ATOM 1379 C C . LEU A 1 185 ? 18.584 -2.702 -9.509 1.00 66.69 185 LEU A C 1
ATOM 1381 O O . LEU A 1 185 ? 18.070 -3.756 -9.852 1.00 66.69 185 LEU A O 1
ATOM 1385 N N . TYR A 1 186 ? 19.853 -2.402 -9.784 1.00 62.34 186 TYR A N 1
ATOM 1386 C CA . TYR A 1 186 ? 20.760 -3.268 -10.520 1.00 62.34 186 TYR A CA 1
ATOM 1387 C C . TYR A 1 186 ? 21.886 -3.703 -9.597 1.00 62.34 186 TYR A C 1
ATOM 1389 O O . TYR A 1 186 ? 22.655 -2.868 -9.125 1.00 62.34 186 TYR A O 1
ATOM 1397 N N . TYR A 1 187 ? 22.015 -5.005 -9.381 1.00 56.75 187 TYR A N 1
ATOM 1398 C CA . TYR A 1 187 ? 23.243 -5.581 -8.855 1.00 56.75 187 TYR A CA 1
ATOM 1399 C C . TYR A 1 187 ? 24.227 -5.693 -10.023 1.00 56.75 187 TYR A C 1
ATOM 1401 O O . TYR A 1 187 ? 24.297 -6.715 -10.697 1.00 56.75 187 TYR A O 1
ATOM 1409 N N . SER A 1 188 ? 24.947 -4.613 -10.332 1.00 51.25 188 SER A N 1
ATOM 1410 C CA . SER A 1 188 ? 26.267 -4.786 -10.938 1.00 51.25 188 SER A CA 1
ATOM 1411 C C . SER A 1 188 ? 27.168 -5.174 -9.775 1.00 51.25 188 SER A C 1
ATOM 1413 O O . SER A 1 188 ? 27.329 -4.394 -8.850 1.00 51.25 188 SER A O 1
ATOM 1415 N N . GLU A 1 189 ? 27.662 -6.395 -9.703 1.00 44.75 189 GLU A N 1
ATOM 1416 C CA . GLU A 1 189 ? 28.942 -6.708 -10.312 1.00 44.75 189 GLU A CA 1
ATOM 1417 C C . GLU A 1 189 ? 29.031 -8.231 -10.498 1.00 44.75 189 GLU A C 1
ATOM 1419 O O . GLU A 1 189 ? 28.716 -9.007 -9.604 1.00 44.75 189 GLU A O 1
ATOM 1424 N N . ILE A 1 190 ? 29.485 -8.642 -11.685 1.00 49.19 190 ILE A N 1
ATOM 1425 C CA . ILE A 1 190 ? 29.735 -10.026 -12.123 1.00 49.19 190 ILE A CA 1
ATOM 1426 C C . ILE A 1 190 ? 28.484 -10.829 -12.569 1.00 49.19 190 ILE A C 1
ATOM 1428 O O . ILE A 1 190 ? 28.006 -11.730 -11.878 1.00 49.19 190 ILE A O 1
ATOM 1432 N N . PRO A 1 191 ? 28.013 -10.615 -13.818 1.00 44.75 191 PRO A N 1
ATOM 1433 C CA . PRO A 1 191 ? 27.010 -11.468 -14.471 1.00 44.75 191 PRO A CA 1
ATOM 1434 C C . PRO A 1 191 ? 27.324 -12.974 -14.422 1.00 44.75 191 PRO A C 1
ATOM 1436 O O . PRO A 1 191 ? 26.407 -13.794 -14.375 1.00 44.75 191 PRO A O 1
ATOM 1439 N N . SER A 1 192 ? 28.607 -13.358 -14.390 1.00 51.47 192 SER A N 1
ATOM 1440 C CA . SER A 1 192 ? 29.025 -14.763 -14.314 1.00 51.47 192 SER A CA 1
ATOM 1441 C C . SER A 1 192 ? 28.786 -15.422 -12.950 1.00 51.47 192 SER A C 1
ATOM 1443 O O . SER A 1 192 ? 28.774 -16.647 -12.892 1.00 51.47 192 SER A O 1
ATOM 1445 N N . GLN A 1 193 ? 28.542 -14.659 -11.877 1.00 47.94 193 GLN A N 1
ATOM 1446 C CA . GLN A 1 193 ? 28.169 -15.209 -10.564 1.00 47.94 193 GLN A CA 1
ATOM 1447 C C . GLN A 1 193 ? 26.653 -15.407 -10.410 1.00 47.94 193 GLN A C 1
ATOM 1449 O O . GLN A 1 193 ? 26.217 -16.221 -9.599 1.00 47.94 193 GLN A O 1
ATOM 1454 N N . ILE A 1 194 ? 25.838 -14.710 -11.210 1.00 48.59 194 ILE A N 1
ATOM 1455 C CA . ILE A 1 194 ? 24.369 -14.731 -11.096 1.00 48.59 194 ILE A CA 1
ATOM 1456 C C . ILE A 1 194 ? 23.729 -15.677 -12.126 1.00 48.59 194 ILE A C 1
ATOM 1458 O O . ILE A 1 194 ? 22.676 -16.255 -11.862 1.00 48.59 194 ILE A O 1
ATOM 1462 N N . ALA A 1 195 ? 24.381 -15.916 -13.269 1.00 47.34 195 ALA A N 1
ATOM 1463 C CA . ALA A 1 195 ? 23.836 -16.713 -14.374 1.00 47.34 195 ALA A CA 1
ATOM 1464 C C . ALA A 1 195 ? 23.445 -18.167 -14.014 1.00 47.34 195 ALA A C 1
ATOM 1466 O O . ALA A 1 195 ? 22.659 -18.773 -14.737 1.00 47.34 195 ALA A O 1
ATOM 1467 N N . GLY A 1 196 ? 23.951 -18.723 -12.904 1.00 48.47 196 GLY A N 1
ATOM 1468 C CA . GLY A 1 196 ? 23.589 -20.060 -12.407 1.00 48.47 196 GLY A CA 1
ATOM 1469 C C . GLY A 1 196 ? 22.533 -20.091 -11.292 1.00 48.47 196 GLY A C 1
ATOM 1470 O O . GLY A 1 196 ? 22.084 -21.172 -10.922 1.00 48.47 196 GLY A O 1
ATOM 1471 N N . LEU A 1 197 ? 22.149 -18.933 -10.744 1.00 49.94 197 LEU A N 1
ATOM 1472 C CA . LEU A 1 197 ? 21.256 -18.818 -9.581 1.00 49.94 197 LEU A CA 1
ATOM 1473 C C . LEU A 1 197 ? 19.884 -18.241 -9.919 1.00 49.94 197 LEU A C 1
ATOM 1475 O O . LEU A 1 197 ? 19.008 -18.258 -9.060 1.00 49.94 197 LEU A O 1
ATOM 1479 N N . ILE A 1 198 ? 19.677 -17.737 -11.140 1.00 51.03 198 ILE A N 1
ATOM 1480 C CA . ILE A 1 198 ? 18.353 -17.292 -11.579 1.00 51.03 198 ILE A CA 1
ATOM 1481 C C . ILE A 1 198 ? 17.508 -18.551 -11.798 1.00 51.03 198 ILE A C 1
ATOM 1483 O O . ILE A 1 198 ? 17.774 -19.296 -12.748 1.00 51.03 198 ILE A O 1
ATOM 1487 N N . PRO A 1 199 ? 16.504 -18.832 -10.948 1.00 50.94 199 PRO A N 1
ATOM 1488 C CA . PRO A 1 199 ? 15.627 -19.957 -11.198 1.00 50.94 199 PRO A CA 1
ATOM 1489 C C . PRO A 1 199 ? 14.931 -19.730 -12.543 1.00 50.94 199 PRO A C 1
ATOM 1491 O O . PRO A 1 199 ? 14.387 -18.655 -12.803 1.00 50.94 199 PRO A O 1
ATOM 1494 N N . ASN A 1 200 ? 14.954 -20.744 -13.407 1.00 50.75 200 ASN A N 1
ATOM 1495 C CA . ASN A 1 200 ? 14.190 -20.746 -14.650 1.00 50.75 200 ASN A CA 1
ATOM 1496 C C . ASN A 1 200 ? 12.699 -20.898 -14.304 1.00 50.75 200 ASN A C 1
ATOM 1498 O O . ASN A 1 200 ? 12.140 -21.994 -14.331 1.00 50.75 200 ASN A O 1
ATOM 1502 N N . VAL A 1 201 ? 12.076 -19.803 -13.865 1.00 55.22 201 VAL A N 1
ATOM 1503 C CA . VAL A 1 201 ? 10.671 -19.774 -13.459 1.00 55.22 201 VAL A CA 1
ATOM 1504 C C . VAL A 1 201 ? 9.827 -19.492 -14.689 1.00 55.22 201 VAL A C 1
ATOM 1506 O O . VAL A 1 201 ? 9.773 -18.373 -15.190 1.00 55.22 201 VAL A O 1
ATOM 1509 N N . THR A 1 202 ? 9.129 -20.517 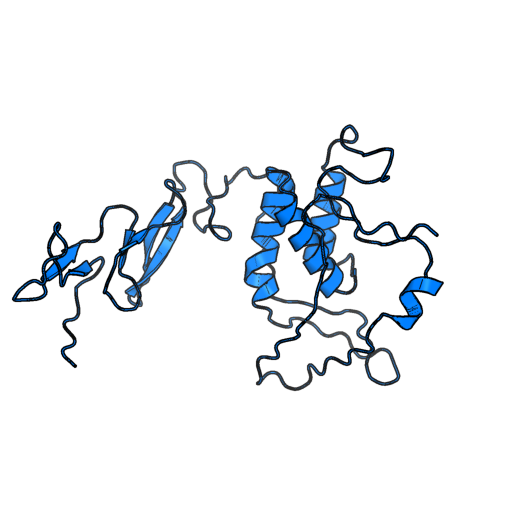-15.167 1.00 56.38 202 THR A N 1
ATOM 1510 C CA . THR A 1 202 ? 8.082 -20.338 -16.174 1.00 56.38 202 THR A CA 1
ATOM 1511 C C . THR A 1 202 ? 6.771 -20.006 -15.467 1.00 56.38 202 THR A C 1
ATOM 1513 O O . THR A 1 202 ? 6.190 -20.862 -14.800 1.00 56.38 202 THR A O 1
ATOM 1516 N N . ILE A 1 203 ? 6.293 -18.768 -15.608 1.00 60.69 203 ILE A N 1
ATOM 1517 C CA . ILE A 1 203 ? 4.992 -18.344 -15.079 1.00 60.69 203 ILE A CA 1
ATOM 1518 C C . ILE A 1 203 ? 3.944 -18.532 -16.179 1.00 60.69 203 ILE A C 1
ATOM 1520 O O . ILE A 1 203 ? 3.958 -17.839 -17.194 1.00 60.69 203 ILE A O 1
ATOM 1524 N N . ASN A 1 204 ? 3.025 -19.480 -15.988 1.00 61.00 204 ASN A N 1
ATOM 1525 C CA . ASN A 1 204 ? 1.909 -19.690 -16.906 1.00 61.00 204 ASN A CA 1
ATOM 1526 C C . ASN A 1 204 ? 0.722 -18.801 -16.495 1.00 61.00 204 ASN A C 1
ATOM 1528 O O . ASN A 1 204 ? 0.026 -19.093 -15.525 1.00 61.00 204 ASN A O 1
ATOM 1532 N N . LEU A 1 205 ? 0.500 -17.723 -17.250 1.00 63.81 205 LEU A N 1
ATOM 1533 C CA . LEU A 1 205 ? -0.593 -16.765 -17.040 1.00 63.81 205 LEU A CA 1
ATOM 1534 C C . LEU A 1 205 ? -1.836 -17.072 -17.902 1.00 63.81 205 LEU A C 1
ATOM 1536 O O . LEU A 1 205 ? -2.759 -16.267 -17.972 1.00 63.81 205 LEU A O 1
ATOM 1540 N N . SER A 1 206 ? -1.886 -18.235 -18.564 1.00 60.78 206 SER A N 1
ATOM 1541 C CA . SER A 1 206 ? -2.927 -18.596 -19.539 1.00 60.78 206 SER A CA 1
ATOM 1542 C C . SER A 1 206 ? -4.282 -18.960 -18.918 1.00 60.78 206 SER A C 1
ATOM 1544 O O . SER A 1 206 ? -5.229 -19.214 -19.658 1.00 60.78 206 SER A O 1
ATOM 1546 N N . ASN A 1 207 ? -4.393 -19.029 -17.585 1.00 56.28 207 ASN A N 1
ATOM 1547 C CA . ASN A 1 207 ? -5.628 -19.420 -16.906 1.00 56.28 207 ASN A CA 1
ATOM 1548 C C . ASN A 1 207 ? -6.042 -18.396 -15.825 1.00 56.28 207 ASN A C 1
ATOM 1550 O O . ASN A 1 207 ? -5.615 -18.517 -14.676 1.00 56.28 207 ASN A O 1
ATOM 1554 N N . PRO A 1 208 ? -6.887 -17.404 -16.161 1.00 54.09 208 PRO A N 1
ATOM 1555 C CA . PRO A 1 208 ? -7.255 -16.306 -15.260 1.00 54.09 208 PRO A CA 1
ATOM 1556 C C . PRO A 1 208 ? -8.162 -16.723 -14.087 1.00 54.09 208 PRO A C 1
ATOM 1558 O O . PRO A 1 208 ? -8.398 -15.924 -13.188 1.00 54.09 208 PRO A O 1
ATOM 1561 N N . ALA A 1 209 ? -8.677 -17.960 -14.068 1.00 48.59 209 ALA A N 1
ATOM 1562 C CA . ALA A 1 209 ? -9.624 -18.433 -13.052 1.00 48.59 209 ALA A CA 1
ATOM 1563 C C . ALA A 1 209 ? -8.968 -19.015 -11.783 1.00 48.59 209 ALA A C 1
ATOM 1565 O O . ALA A 1 209 ? -9.672 -19.479 -10.887 1.00 48.59 209 ALA A O 1
ATOM 1566 N N . LYS A 1 210 ? -7.632 -19.034 -11.692 1.00 52.44 210 LYS A N 1
ATOM 1567 C CA . LYS A 1 210 ? -6.917 -19.493 -10.495 1.00 52.44 210 LYS A CA 1
ATOM 1568 C C . LYS A 1 210 ? -5.980 -18.400 -10.007 1.00 52.44 210 LYS A C 1
ATOM 1570 O O . LYS A 1 210 ? -5.013 -18.074 -10.686 1.00 52.44 210 LYS A O 1
ATOM 1575 N N . THR A 1 211 ? -6.243 -17.877 -8.811 1.00 52.75 211 THR A N 1
ATOM 1576 C CA . THR A 1 211 ? -5.283 -17.060 -8.065 1.00 52.75 211 THR A CA 1
ATOM 1577 C C . THR A 1 211 ? -4.004 -17.877 -7.889 1.00 52.75 211 THR A C 1
ATOM 1579 O O . THR A 1 211 ? -3.987 -18.880 -7.175 1.00 52.75 211 THR A O 1
ATOM 1582 N N . GLY A 1 212 ? -2.951 -17.506 -8.612 1.00 54.03 212 GLY A N 1
ATOM 1583 C CA . GLY A 1 212 ? -1.635 -18.120 -8.496 1.00 54.03 212 GLY A CA 1
ATOM 1584 C C . GLY A 1 212 ? -0.812 -17.366 -7.463 1.00 54.03 212 GLY A C 1
ATOM 1585 O O . GLY A 1 212 ? -0.664 -16.152 -7.566 1.00 54.03 212 GLY A O 1
ATOM 1586 N N . MET A 1 213 ? -0.266 -18.071 -6.474 1.00 53.31 213 MET A N 1
ATOM 1587 C CA . MET A 1 213 ? 0.731 -17.503 -5.568 1.00 53.31 213 MET A CA 1
ATOM 1588 C C . MET A 1 213 ? 2.116 -17.887 -6.070 1.00 53.31 213 MET A C 1
ATOM 1590 O O . MET A 1 213 ? 2.431 -19.071 -6.191 1.00 53.31 213 MET A O 1
ATOM 1594 N N . LEU A 1 214 ? 2.937 -16.884 -6.371 1.00 53.94 214 LEU A N 1
ATOM 1595 C CA . LEU A 1 214 ? 4.340 -17.086 -6.695 1.00 53.94 214 LEU A CA 1
ATOM 1596 C C . LEU A 1 214 ? 5.161 -16.729 -5.456 1.00 53.94 214 LEU A C 1
ATOM 1598 O O . LEU A 1 214 ? 5.234 -15.566 -5.070 1.00 53.94 214 LEU A O 1
ATOM 1602 N N . ASN A 1 215 ? 5.756 -17.736 -4.819 1.00 45.09 215 ASN A N 1
ATOM 1603 C CA . ASN A 1 215 ? 6.662 -17.515 -3.699 1.00 45.09 215 ASN A CA 1
ATOM 1604 C C . ASN A 1 215 ? 8.030 -17.123 -4.254 1.00 45.09 215 ASN A C 1
ATOM 1606 O O . ASN A 1 215 ? 8.769 -17.972 -4.750 1.00 45.09 215 ASN A O 1
ATOM 1610 N N . PHE A 1 216 ? 8.364 -15.842 -4.169 1.00 50.59 216 PHE A N 1
ATOM 1611 C CA . PHE A 1 216 ? 9.702 -15.338 -4.446 1.00 50.59 216 PHE A CA 1
ATOM 1612 C C . PHE A 1 216 ? 10.263 -14.653 -3.203 1.00 50.59 216 PHE A C 1
ATOM 1614 O O . PHE A 1 216 ? 9.558 -13.947 -2.483 1.00 50.59 216 PHE A O 1
ATOM 1621 N N . VAL A 1 217 ? 11.554 -14.855 -2.956 1.00 43.47 217 VAL A N 1
ATOM 1622 C CA . VAL A 1 217 ? 12.309 -14.046 -1.999 1.00 43.47 217 VAL A CA 1
ATOM 1623 C C . VAL A 1 217 ? 12.885 -12.883 -2.796 1.00 43.47 217 VAL A C 1
ATOM 1625 O O . VAL A 1 217 ? 13.818 -13.070 -3.569 1.00 43.47 217 VAL A O 1
ATOM 1628 N N . LEU A 1 218 ? 12.283 -11.699 -2.659 1.00 46.06 218 LEU A N 1
ATOM 1629 C CA . LEU A 1 218 ? 12.719 -10.489 -3.373 1.00 46.06 218 LEU A CA 1
ATOM 1630 C C . LEU A 1 218 ? 14.080 -9.984 -2.877 1.00 46.06 218 LEU A C 1
ATOM 1632 O O . LEU A 1 218 ? 14.856 -9.459 -3.667 1.00 46.06 218 LEU A O 1
ATOM 1636 N N . ALA A 1 219 ? 14.372 -10.174 -1.587 1.00 44.41 219 ALA A N 1
ATOM 1637 C CA . ALA A 1 219 ? 15.673 -9.933 -0.973 1.00 44.41 219 ALA A CA 1
ATOM 1638 C C . ALA A 1 219 ? 15.750 -10.620 0.403 1.00 44.41 219 ALA A C 1
ATOM 1640 O O . ALA A 1 219 ? 14.743 -10.723 1.107 1.00 44.41 219 ALA A O 1
ATOM 1641 N N . ALA A 1 220 ? 16.944 -11.069 0.794 1.00 39.03 220 ALA A N 1
ATOM 1642 C CA . ALA A 1 220 ? 17.257 -11.548 2.140 1.00 39.03 220 ALA A CA 1
ATOM 1643 C C . ALA A 1 220 ? 18.299 -10.617 2.776 1.00 39.03 220 ALA A C 1
ATOM 1645 O O . ALA A 1 220 ? 19.293 -10.273 2.136 1.00 39.03 220 ALA A O 1
ATOM 1646 N N . TYR A 1 221 ? 18.068 -10.213 4.027 1.00 42.22 221 TYR A N 1
ATOM 1647 C CA . TYR A 1 221 ? 18.931 -9.289 4.768 1.00 42.22 221 TYR A CA 1
ATOM 1648 C C . TYR A 1 221 ? 19.399 -9.932 6.077 1.00 42.22 221 TYR A C 1
ATOM 1650 O O . TYR A 1 221 ? 18.653 -10.682 6.708 1.00 42.22 221 TYR A O 1
ATOM 1658 N N . LEU A 1 222 ? 20.615 -9.601 6.512 1.00 35.62 222 LEU A N 1
ATOM 1659 C CA . LEU A 1 222 ? 21.054 -9.821 7.889 1.00 35.62 222 LEU A CA 1
ATOM 1660 C C . LEU A 1 222 ? 20.586 -8.646 8.765 1.00 35.62 222 LEU A C 1
ATOM 1662 O O . LEU A 1 222 ? 20.532 -7.504 8.318 1.00 35.62 222 LEU A O 1
ATOM 1666 N N . LEU A 1 223 ? 20.244 -8.937 10.025 1.00 37.88 223 LEU A N 1
ATOM 1667 C CA . LEU A 1 223 ? 19.727 -7.986 11.031 1.00 37.88 223 LEU A CA 1
ATOM 1668 C C . LEU A 1 223 ? 20.689 -6.832 11.374 1.00 37.88 223 LEU A C 1
ATOM 1670 O O . LEU A 1 223 ? 20.292 -5.850 11.994 1.00 37.88 223 LEU A O 1
ATOM 1674 N N . LEU A 1 224 ? 21.947 -6.938 10.959 1.00 38.62 224 LEU A N 1
ATOM 1675 C CA . LEU A 1 224 ? 22.886 -5.828 10.898 1.00 38.62 224 LEU A CA 1
ATOM 1676 C C . LEU A 1 224 ? 22.877 -5.374 9.444 1.00 38.62 224 LEU A C 1
ATOM 1678 O O . LEU A 1 224 ? 23.177 -6.203 8.596 1.00 38.62 224 LEU A O 1
ATOM 1682 N N . VAL A 1 225 ? 22.509 -4.116 9.183 1.00 37.28 225 VAL A N 1
ATOM 1683 C CA . VAL A 1 225 ? 22.331 -3.444 7.874 1.00 37.28 225 VAL A CA 1
ATOM 1684 C C . VAL A 1 225 ? 23.600 -3.485 6.995 1.00 37.28 225 VAL A C 1
ATOM 1686 O O . VAL A 1 225 ? 24.151 -2.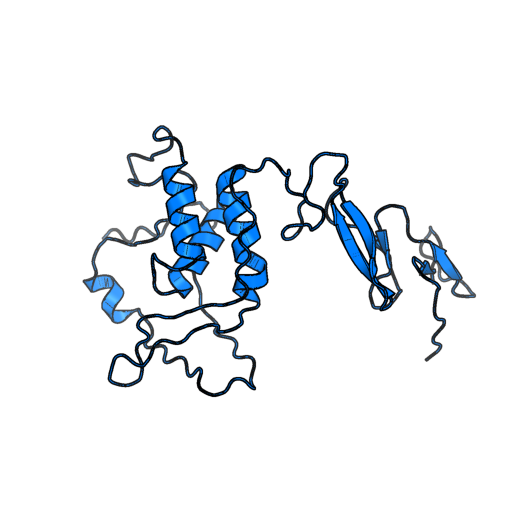470 6.591 1.00 37.28 225 VAL A O 1
ATOM 1689 N N . ASN A 1 226 ? 24.081 -4.681 6.693 1.00 38.44 226 ASN A N 1
ATOM 1690 C CA . ASN A 1 226 ? 25.211 -4.998 5.853 1.00 38.44 226 ASN A CA 1
ATOM 1691 C C . ASN A 1 226 ? 24.679 -5.968 4.806 1.00 38.44 226 ASN A C 1
ATOM 1693 O O . ASN A 1 226 ? 24.175 -7.051 5.115 1.00 38.44 226 ASN A O 1
ATOM 1697 N N . PHE A 1 227 ? 24.744 -5.528 3.556 1.00 44.53 227 PHE A N 1
ATOM 1698 C CA . PHE A 1 227 ? 24.516 -6.394 2.413 1.00 44.53 227 PHE A CA 1
ATOM 1699 C C . PHE A 1 227 ? 25.578 -7.499 2.428 1.00 44.53 227 PHE A C 1
ATOM 1701 O O . PHE A 1 227 ? 26.698 -7.269 2.886 1.00 44.53 227 PHE A O 1
ATOM 1708 N N . LEU A 1 228 ? 25.210 -8.695 1.961 1.00 36.84 228 LEU A N 1
ATOM 1709 C CA . LEU A 1 228 ? 26.153 -9.786 1.737 1.00 36.84 228 LEU A CA 1
ATOM 1710 C C . LEU A 1 228 ? 27.156 -9.339 0.667 1.00 36.84 228 LEU A C 1
ATOM 1712 O O . LEU A 1 228 ? 26.902 -9.470 -0.526 1.00 36.84 228 LEU A O 1
ATOM 1716 N N . ASP A 1 229 ? 28.269 -8.767 1.109 1.00 35.09 229 ASP A N 1
ATOM 1717 C CA . ASP A 1 229 ? 29.483 -8.670 0.318 1.00 35.09 229 ASP A CA 1
ATOM 1718 C C . ASP A 1 229 ? 30.121 -10.061 0.342 1.00 35.09 229 ASP A C 1
ATOM 1720 O O . ASP A 1 229 ? 30.663 -10.493 1.361 1.00 35.09 229 ASP A O 1
ATOM 1724 N N . THR A 1 230 ? 29.987 -10.816 -0.745 1.00 31.12 230 THR A N 1
ATOM 1725 C CA . THR A 1 230 ? 30.838 -11.988 -0.959 1.00 31.12 230 THR A CA 1
ATOM 1726 C C . THR A 1 230 ? 32.119 -11.520 -1.630 1.00 31.12 230 THR A C 1
ATOM 1728 O O . THR A 1 230 ? 32.314 -11.721 -2.827 1.00 31.12 230 THR A O 1
ATOM 1731 N N . SER A 1 231 ? 32.984 -10.880 -0.845 1.00 28.77 231 SER A N 1
ATOM 1732 C CA . SER A 1 231 ? 34.374 -10.644 -1.207 1.00 28.77 231 SER A CA 1
ATOM 1733 C C . SER A 1 231 ? 35.224 -11.863 -0.824 1.00 28.77 231 SER A C 1
ATOM 1735 O O . SER A 1 231 ? 35.623 -12.040 0.326 1.00 28.77 231 SER A O 1
ATOM 1737 N N . THR A 1 232 ? 35.510 -12.701 -1.824 1.00 30.28 232 THR A N 1
ATOM 1738 C CA . THR A 1 232 ? 36.774 -13.451 -1.952 1.00 30.28 232 THR A CA 1
ATOM 1739 C C . THR A 1 232 ? 37.200 -13.459 -3.405 1.00 30.28 232 THR A C 1
ATOM 1741 O O . THR A 1 232 ? 36.356 -13.874 -4.233 1.00 30.28 232 THR A O 1
#

Organism: NCBI:txid329046

Radius of gyration: 23.24 Å; chains: 1; bounding box: 65×41×62 Å